Protein AF-A0A7X8ZPG9-F1 (afdb_monomer_lite)

pLDDT: mean 90.08, std 10.91, range [48.75, 98.75]

Sequence (293 aa):
MALFESYERRVDKINGVLAQYGISSIEEAKEICDKANVHPYDLVKGIQPIAFENAGWAYIVGAAIAIKSGVKNAAEAAEKIGVGLQSFCIPGSVAEDRKVGLGHGNLGAMLLRDETKCFAFLAGHESFAAAEGAIGIVRNANKARKEPLRVILNGLGKDAAQIISRINGFTYVQTKFDYYTGEVKVVKEIAYSKGERSQVRCFGCDDVREGVAIMHHEGVDVSITGNSTNPTRFQHPVAGTYKKECIEQGKKYFSVASGGGTGRTLHPDNMAAGPASYGMTDTMGRMHSDAQF

Secondary structure (DSSP, 8-state):
--SSTTGGGTHHHHHHHHHHTT---HHHHHHHHHHTT--HHHHHHHH-TT--HHHHHHHHHHHHHHHHTT--SHHHHHHHHHHHHHHHSPTTSHHHHTTHHHHHHHHHHHHHSTT--EEEEE--TT-HHHHHHHHHHHHHHTTS-SSPPEEEEEEE-HHHHHHHHHHHT-EEEEEEE-TTT--EEEEEEEE-SSSSGGGEEEEE-SSHHHHHHHHHHHT--EEEEPPPSSGGG-SHHHHHHHHHHHHHTT---EEEE-TTTTTTSS-TTTTT--TT---HHHHHHHHH-SEE-

Radius of gyration: 20.07 Å; chains: 1; bounding box: 47×43×60 Å

Structure (mmCIF, N/CA/C/O backbone):
data_AF-A0A7X8ZPG9-F1
#
_entry.id   AF-A0A7X8ZPG9-F1
#
loop_
_atom_site.group_PDB
_atom_site.id
_atom_site.type_symbol
_atom_site.label_atom_id
_atom_site.label_alt_id
_atom_site.label_comp_id
_atom_site.label_asym_id
_atom_site.label_entity_id
_atom_site.label_seq_id
_atom_site.pdbx_PDB_ins_code
_atom_site.Cartn_x
_atom_site.Cartn_y
_atom_site.Cartn_z
_atom_site.occupancy
_atom_site.B_iso_or_equiv
_atom_site.auth_seq_id
_atom_site.auth_comp_id
_atom_site.auth_asym_id
_atom_site.auth_atom_id
_atom_site.pdbx_PDB_model_num
ATOM 1 N N . MET A 1 1 ? -12.129 19.595 25.876 1.00 65.38 1 MET A N 1
ATOM 2 C CA . MET A 1 1 ? -11.739 19.786 24.459 1.00 65.38 1 MET A CA 1
ATOM 3 C C . MET A 1 1 ? -12.174 18.554 23.689 1.00 65.38 1 MET A C 1
ATOM 5 O O . MET A 1 1 ? -12.171 17.482 24.280 1.00 65.38 1 MET A O 1
ATOM 9 N N . ALA A 1 2 ? -12.584 18.697 22.428 1.00 82.38 2 ALA A N 1
ATOM 10 C CA . ALA A 1 2 ? -12.888 17.539 21.588 1.00 82.38 2 ALA A CA 1
ATOM 11 C C . ALA A 1 2 ? -11.633 16.665 21.415 1.00 82.38 2 ALA A C 1
ATOM 13 O O . ALA A 1 2 ? -10.535 17.206 21.293 1.00 82.38 2 ALA A O 1
ATOM 14 N N . LEU A 1 3 ? -11.799 15.338 21.410 1.00 90.00 3 LEU A N 1
ATOM 15 C CA . LEU A 1 3 ? -10.682 14.386 21.312 1.00 90.00 3 LEU A CA 1
ATOM 16 C C . LEU A 1 3 ? -9.960 14.443 19.956 1.00 90.00 3 LEU A C 1
ATOM 18 O O . LEU A 1 3 ? -8.785 14.106 19.879 1.00 90.00 3 LEU A O 1
ATOM 22 N N . PHE A 1 4 ? -10.666 14.842 18.894 1.00 94.56 4 PHE A N 1
ATOM 23 C CA . PHE A 1 4 ? -10.148 14.911 17.527 1.00 94.56 4 PHE A CA 1
ATOM 24 C C . PHE A 1 4 ? -11.001 15.819 16.625 1.00 94.56 4 PHE A C 1
ATOM 26 O O . PHE A 1 4 ? -12.076 16.295 17.002 1.00 94.56 4 PHE A O 1
ATOM 33 N N . GLU A 1 5 ? -10.531 16.055 15.399 1.00 94.50 5 GLU A N 1
ATOM 34 C CA . GLU A 1 5 ? -11.140 16.979 14.445 1.00 94.50 5 GLU A CA 1
ATOM 35 C C . GLU A 1 5 ? -12.509 16.494 13.938 1.00 94.50 5 GLU A C 1
ATOM 37 O O . GLU A 1 5 ? -12.672 15.361 13.469 1.00 94.50 5 GLU A O 1
ATOM 42 N N . SER A 1 6 ? -13.491 17.406 13.922 1.00 92.19 6 SER A N 1
ATOM 43 C CA . SER A 1 6 ? -14.881 17.119 13.524 1.00 92.19 6 SER A CA 1
ATOM 44 C C . SER A 1 6 ? -15.552 16.020 14.364 1.00 92.19 6 SER A C 1
ATOM 46 O O . SER A 1 6 ? -16.331 15.241 13.819 1.00 92.19 6 SER A O 1
ATOM 48 N N . TYR A 1 7 ? -15.251 15.952 15.667 1.00 93.94 7 TYR A N 1
ATOM 49 C CA . TYR A 1 7 ? -15.780 14.944 16.598 1.00 93.94 7 TYR A CA 1
ATOM 50 C C . TYR A 1 7 ? -17.296 14.729 16.467 1.00 9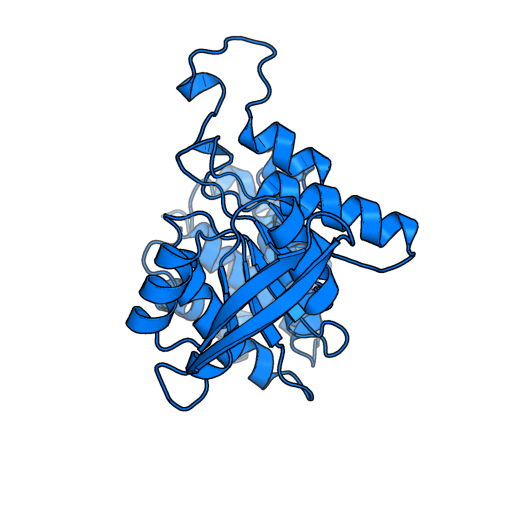3.94 7 TYR A C 1
ATOM 52 O O . TYR A 1 7 ? -17.735 13.614 16.198 1.00 93.94 7 TYR A O 1
ATOM 60 N N . GLU A 1 8 ? -18.082 15.806 16.533 1.00 93.94 8 GLU A N 1
ATOM 61 C CA . GLU A 1 8 ? -19.553 15.773 16.451 1.00 93.94 8 GLU A CA 1
ATOM 62 C C . GLU A 1 8 ? -20.075 15.147 15.148 1.00 93.94 8 GLU A C 1
ATOM 64 O O . GLU A 1 8 ? -21.127 14.522 15.134 1.00 93.94 8 GLU A O 1
ATOM 69 N N . ARG A 1 9 ? -19.319 15.246 14.046 1.00 93.56 9 ARG A N 1
ATOM 70 C CA . ARG A 1 9 ? -19.699 14.664 12.745 1.00 93.56 9 ARG A CA 1
ATOM 71 C C . ARG A 1 9 ? -19.348 13.180 12.614 1.00 93.56 9 ARG A C 1
ATOM 73 O O . ARG A 1 9 ? -19.710 12.567 11.610 1.00 93.56 9 ARG A O 1
ATOM 80 N N . ARG A 1 10 ? -18.569 12.626 13.548 1.00 95.00 10 ARG A N 1
ATOM 81 C CA . ARG A 1 10 ? -18.010 11.264 13.466 1.00 95.00 10 ARG A CA 1
ATOM 82 C C . ARG A 1 10 ? -18.464 10.364 14.617 1.00 95.00 10 ARG A C 1
ATOM 84 O O . ARG A 1 10 ? -18.616 9.167 14.397 1.00 95.00 10 ARG A O 1
ATOM 91 N N . VAL A 1 11 ? -18.671 10.916 15.814 1.00 95.25 11 VAL A N 1
ATOM 92 C CA . VAL A 1 11 ? -18.842 10.151 17.062 1.00 95.25 11 VAL A CA 1
ATOM 93 C C . VAL A 1 11 ? -19.976 9.125 17.004 1.00 95.25 11 VAL A C 1
ATOM 95 O O . VAL A 1 11 ? -19.743 7.971 17.352 1.00 95.25 11 VAL A O 1
ATOM 98 N N . ASP A 1 12 ? -21.150 9.480 16.477 1.00 95.38 12 ASP A N 1
ATOM 99 C CA . ASP A 1 12 ? -22.295 8.559 16.409 1.00 95.38 12 ASP A CA 1
ATOM 100 C C . ASP A 1 12 ? -21.988 7.327 15.558 1.00 95.38 12 ASP A C 1
ATOM 102 O O . ASP A 1 12 ? -22.299 6.194 15.924 1.00 95.38 12 ASP A O 1
ATOM 106 N N . LYS A 1 13 ? -21.303 7.538 14.431 1.00 96.50 13 LYS A N 1
ATOM 107 C CA . LYS A 1 13 ? -20.872 6.452 13.556 1.00 96.50 13 LYS A CA 1
ATOM 108 C C . LYS A 1 13 ? -19.804 5.589 14.224 1.00 96.50 13 LYS A C 1
ATOM 110 O O . LYS A 1 13 ? -19.867 4.365 14.124 1.00 96.50 13 LYS A O 1
ATOM 115 N N . ILE A 1 14 ? -18.836 6.208 14.899 1.00 98.00 14 ILE A N 1
ATOM 116 C CA . ILE A 1 14 ? -17.774 5.486 15.607 1.00 98.00 14 ILE A CA 1
ATOM 117 C C . ILE A 1 14 ? -18.379 4.605 16.705 1.00 98.00 14 ILE A C 1
ATOM 119 O O . ILE A 1 14 ? -18.114 3.404 16.728 1.00 98.00 14 ILE A O 1
ATOM 123 N N . ASN A 1 15 ? -19.243 5.168 17.552 1.00 97.00 15 ASN A N 1
ATOM 124 C CA . ASN A 1 15 ? -19.935 4.433 18.612 1.00 97.00 15 ASN A CA 1
ATOM 125 C C . ASN A 1 15 ? -20.839 3.332 18.043 1.00 97.00 15 ASN A C 1
ATOM 127 O O . ASN A 1 15 ? -20.844 2.217 18.556 1.00 97.00 15 ASN A O 1
ATOM 131 N N . GLY A 1 16 ? -21.538 3.597 16.934 1.00 97.62 16 GLY A N 1
ATOM 132 C CA . GLY A 1 16 ? -22.341 2.591 16.239 1.00 97.62 16 GLY A CA 1
ATOM 133 C C . GLY A 1 16 ? -21.522 1.406 15.713 1.00 97.62 16 GLY A C 1
ATOM 134 O O . GLY A 1 16 ? -22.005 0.275 15.722 1.00 97.62 16 GLY A O 1
ATOM 135 N N . VAL A 1 17 ? -20.275 1.631 15.285 1.00 98.12 17 VAL A N 1
ATOM 136 C CA . VAL A 1 17 ? -19.351 0.551 14.900 1.00 98.12 17 VAL A CA 1
ATOM 137 C C . VAL A 1 17 ? -18.804 -0.170 16.131 1.00 98.12 17 VAL A C 1
ATOM 139 O O . VAL A 1 17 ? -18.817 -1.395 16.157 1.00 98.12 17 VAL A O 1
ATOM 142 N N . LEU A 1 18 ? -18.363 0.554 17.162 1.00 98.56 18 LEU A N 1
ATOM 143 C CA . LEU A 1 18 ? -17.846 -0.028 18.407 1.00 98.56 18 LEU A CA 1
ATOM 144 C C . LEU A 1 18 ? -18.872 -0.944 19.095 1.00 98.56 18 LEU A C 1
ATOM 146 O O . LEU A 1 18 ? -18.522 -2.048 19.523 1.00 98.56 18 LEU A O 1
ATOM 150 N N . ALA A 1 19 ? -20.148 -0.549 19.102 1.00 98.12 19 ALA A N 1
ATOM 151 C CA . ALA A 1 19 ? -21.238 -1.332 19.677 1.00 98.12 19 ALA A CA 1
ATOM 152 C C . ALA A 1 19 ? -21.388 -2.719 19.023 1.00 98.12 19 ALA A C 1
ATOM 154 O O . ALA A 1 19 ? -21.671 -3.694 19.718 1.00 98.12 19 ALA A O 1
ATOM 155 N N . GLN A 1 20 ? -21.116 -2.847 17.716 1.00 98.06 20 GLN A N 1
ATOM 156 C CA . GLN A 1 20 ? -21.146 -4.137 17.002 1.00 98.06 20 GLN A CA 1
ATOM 157 C C . GLN A 1 20 ? -20.086 -5.121 17.515 1.00 98.06 20 GLN A C 1
ATOM 159 O O . GLN A 1 20 ? -20.229 -6.329 17.343 1.00 98.06 20 GLN A O 1
ATOM 164 N N . TYR A 1 21 ? -19.037 -4.609 18.159 1.00 98.00 21 TYR A N 1
ATOM 165 C CA . TYR A 1 21 ? -17.964 -5.392 18.769 1.00 98.00 21 TYR A CA 1
ATOM 166 C C . TYR A 1 21 ? -18.086 -5.467 20.298 1.00 98.00 21 TYR A C 1
ATOM 168 O O . TYR A 1 21 ? -17.186 -5.973 20.966 1.00 98.00 21 TYR A O 1
ATOM 176 N N . GLY A 1 22 ? -19.188 -4.979 20.877 1.00 97.56 22 GLY A N 1
ATOM 177 C CA . GLY A 1 22 ? -19.382 -4.953 22.325 1.00 97.56 22 GLY A CA 1
ATOM 178 C C . GLY A 1 22 ? -18.392 -4.033 23.042 1.00 97.56 22 GLY A C 1
ATOM 179 O O . GLY A 1 22 ? -17.897 -4.399 24.111 1.00 97.56 22 GLY A O 1
ATOM 180 N N . ILE A 1 23 ? -18.068 -2.893 22.424 1.00 98.44 23 ILE A N 1
ATOM 181 C CA . ILE A 1 23 ? -17.306 -1.787 23.013 1.00 98.44 23 ILE A CA 1
ATOM 182 C C . ILE A 1 23 ? -18.260 -0.589 23.106 1.00 98.44 23 ILE A C 1
ATOM 184 O O . ILE A 1 23 ? -18.871 -0.199 22.113 1.00 98.44 23 ILE A O 1
ATOM 188 N N . SER A 1 24 ? -18.433 -0.041 24.301 1.00 96.50 24 SER A N 1
ATOM 189 C CA . SER A 1 24 ? -19.458 0.954 24.625 1.00 96.50 24 SER A CA 1
ATOM 190 C C . SER A 1 24 ? -19.088 2.382 24.227 1.00 96.50 24 SER A C 1
ATOM 192 O O . SER A 1 24 ? -19.986 3.174 23.942 1.00 96.50 24 SER A O 1
ATOM 194 N N . SER A 1 25 ? -17.796 2.721 24.176 1.00 95.94 25 SER A N 1
ATOM 195 C CA . SER A 1 25 ? -17.343 4.062 23.794 1.00 95.94 25 SER A CA 1
ATOM 196 C C . SER A 1 25 ? -15.902 4.096 23.272 1.00 95.94 25 SER A C 1
ATOM 198 O O . SER A 1 25 ? -15.150 3.121 23.362 1.00 95.94 25 SER A O 1
ATOM 200 N N . ILE A 1 26 ? -15.505 5.249 22.724 1.00 94.94 26 ILE A N 1
ATOM 201 C CA . ILE A 1 26 ? -14.129 5.521 22.277 1.00 94.94 26 ILE A CA 1
ATOM 202 C C . ILE A 1 26 ? -13.141 5.464 23.454 1.00 94.94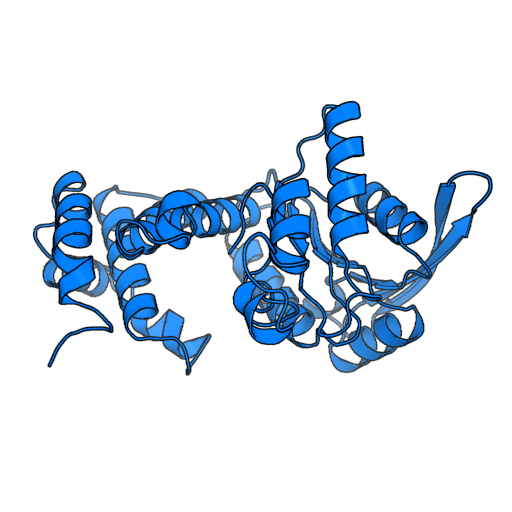 26 ILE A C 1
ATOM 204 O O . ILE A 1 26 ? -12.009 5.007 23.302 1.00 94.94 26 ILE A O 1
ATOM 208 N N . GLU A 1 27 ? -13.569 5.888 24.639 1.00 95.50 27 GLU A N 1
ATOM 209 C CA . GLU A 1 27 ? -12.787 5.815 25.870 1.00 95.50 27 GLU A CA 1
ATOM 210 C C . GLU A 1 27 ? -12.576 4.356 26.295 1.00 95.50 27 GLU A C 1
ATOM 212 O O . GLU A 1 27 ? -11.438 3.975 26.569 1.00 95.50 27 GLU A O 1
ATOM 217 N N . GLU A 1 28 ? -13.612 3.504 26.238 1.00 97.88 28 GLU A N 1
ATOM 218 C CA . GLU A 1 28 ? -13.441 2.062 26.479 1.00 97.88 28 GLU A CA 1
ATOM 219 C C . GLU A 1 28 ? -12.486 1.440 25.449 1.00 97.88 28 GLU A C 1
ATOM 221 O O . GLU A 1 28 ? -11.644 0.614 25.803 1.00 97.88 28 GLU A O 1
ATOM 226 N N . ALA A 1 29 ? -12.551 1.858 24.179 1.00 98.38 29 ALA A N 1
ATOM 227 C CA . ALA A 1 29 ? -11.611 1.391 23.161 1.00 98.38 29 ALA A CA 1
ATOM 228 C C . ALA A 1 29 ? -10.151 1.699 23.547 1.00 98.38 29 ALA A C 1
ATOM 230 O O . ALA A 1 29 ? -9.273 0.841 23.403 1.00 98.38 29 ALA A O 1
ATOM 231 N N . LYS A 1 30 ? -9.888 2.891 24.098 1.00 97.94 30 LYS A N 1
ATOM 232 C CA . LYS A 1 30 ? -8.567 3.236 24.632 1.00 97.94 30 LYS A CA 1
ATOM 233 C C . LYS A 1 30 ? -8.199 2.355 25.826 1.00 97.94 30 LYS A C 1
ATOM 235 O O . LYS A 1 30 ? -7.106 1.799 25.834 1.00 97.94 30 LYS A O 1
ATOM 240 N N . GLU A 1 31 ? -9.102 2.163 26.786 1.00 98.25 31 GLU A N 1
ATOM 241 C CA . GLU A 1 31 ? -8.839 1.298 27.942 1.00 98.25 31 GLU A CA 1
ATOM 242 C C . GLU A 1 31 ? -8.508 -0.145 27.545 1.00 98.25 31 GLU A C 1
ATOM 244 O O . GLU A 1 31 ? -7.656 -0.774 28.171 1.00 98.25 31 GLU A O 1
ATOM 249 N N . ILE A 1 32 ? -9.176 -0.687 26.520 1.00 98.56 32 ILE A N 1
ATOM 250 C CA . ILE A 1 32 ? -8.885 -2.021 25.978 1.00 98.56 32 ILE A CA 1
ATOM 251 C C . ILE A 1 32 ? -7.443 -2.078 25.464 1.00 98.56 32 ILE A C 1
ATOM 253 O O . ILE A 1 32 ? -6.729 -3.040 25.755 1.00 98.56 32 ILE A O 1
ATOM 257 N N . CYS A 1 33 ? -7.005 -1.052 24.732 1.00 98.44 33 CYS A N 1
ATOM 258 C CA . CYS A 1 33 ? -5.634 -0.956 24.232 1.00 98.44 33 CYS A CA 1
ATOM 259 C C . CYS A 1 33 ? -4.622 -0.825 25.382 1.00 98.44 33 CYS A C 1
ATOM 261 O O . CYS A 1 33 ? -3.656 -1.588 25.432 1.00 98.44 33 CYS A O 1
ATOM 263 N N . ASP A 1 34 ? -4.892 0.058 26.348 1.00 97.81 34 ASP A N 1
ATOM 264 C CA . ASP A 1 34 ? -4.033 0.294 27.513 1.00 97.81 34 ASP A CA 1
ATOM 265 C C . ASP A 1 34 ? -3.866 -0.986 28.356 1.00 97.81 34 ASP A C 1
ATOM 267 O O . ASP A 1 34 ? -2.746 -1.368 28.696 1.00 97.81 34 ASP A O 1
ATOM 271 N N . LYS A 1 35 ? -4.964 -1.707 28.637 1.00 98.19 35 LYS A N 1
ATOM 272 C CA . LYS A 1 35 ? -4.953 -2.990 29.373 1.00 98.19 35 LYS A CA 1
ATOM 273 C C . LYS A 1 35 ? -4.175 -4.079 28.630 1.00 98.19 35 LYS A C 1
ATOM 275 O O . LYS A 1 35 ? -3.583 -4.946 29.266 1.00 98.19 35 LYS A O 1
ATOM 280 N N . ALA A 1 36 ? -4.164 -4.034 27.298 1.00 97.69 36 ALA A N 1
ATOM 281 C CA . ALA A 1 36 ? -3.380 -4.936 26.457 1.00 97.69 36 ALA A CA 1
ATOM 282 C C . ALA A 1 36 ? -1.923 -4.473 26.251 1.00 97.69 36 ALA A C 1
ATOM 284 O O . ALA A 1 36 ? -1.169 -5.157 25.560 1.00 97.69 36 ALA A O 1
ATOM 285 N N . ASN A 1 37 ? -1.522 -3.333 26.830 1.00 97.38 37 ASN A N 1
ATOM 286 C CA . ASN A 1 37 ? -0.230 -2.682 26.610 1.00 97.38 37 ASN A CA 1
ATOM 287 C C . ASN A 1 37 ? 0.080 -2.436 25.117 1.00 97.38 37 ASN A C 1
ATOM 289 O O . ASN A 1 37 ? 1.209 -2.606 24.653 1.00 97.38 37 ASN A O 1
ATOM 293 N N . VAL A 1 38 ? -0.946 -2.055 24.355 1.00 96.56 38 VAL A N 1
ATOM 294 C CA . VAL A 1 38 ? -0.833 -1.632 22.958 1.00 96.56 38 VAL A CA 1
ATOM 295 C C . VAL A 1 38 ? -1.134 -0.140 22.912 1.00 96.56 38 VAL A C 1
ATOM 297 O O . VAL A 1 38 ? -2.193 0.278 23.366 1.00 96.56 38 VAL A O 1
ATOM 300 N N . HIS A 1 39 ? -0.239 0.656 22.322 1.00 97.25 39 HIS A N 1
ATOM 301 C CA . HIS A 1 39 ? -0.346 2.125 22.294 1.00 97.25 39 HIS A CA 1
ATOM 302 C C . HIS A 1 39 ? -0.438 2.655 20.848 1.00 97.25 39 HIS A C 1
ATOM 304 O O . HIS A 1 39 ? 0.534 3.210 20.330 1.00 97.25 39 HIS A O 1
ATOM 310 N N . PRO A 1 40 ? -1.571 2.464 20.134 1.00 96.94 40 PRO A N 1
ATOM 311 C CA . PRO A 1 40 ? -1.669 2.785 18.707 1.00 96.94 40 PRO A CA 1
ATOM 312 C C . PRO A 1 40 ? -1.490 4.273 18.405 1.00 96.94 40 PRO A C 1
ATOM 314 O O . PRO A 1 40 ? -0.891 4.622 17.393 1.00 96.94 40 PRO A O 1
ATOM 317 N N . TYR A 1 41 ? -1.983 5.144 19.285 1.00 97.00 41 TYR A N 1
ATOM 318 C CA . TYR A 1 41 ? -1.862 6.592 19.130 1.00 97.00 41 TYR A CA 1
ATOM 319 C C . TYR A 1 41 ? -0.395 7.038 19.101 1.00 97.00 41 TYR A C 1
ATOM 321 O O . TYR A 1 41 ? 0.028 7.716 18.162 1.00 97.00 41 TYR A O 1
ATOM 329 N N . ASP A 1 42 ? 0.400 6.585 20.073 1.00 97.06 42 ASP A N 1
ATOM 330 C CA . ASP A 1 42 ? 1.821 6.928 20.166 1.00 97.06 42 ASP A CA 1
ATOM 331 C C . ASP A 1 42 ? 2.611 6.354 18.989 1.00 97.06 42 ASP A C 1
ATOM 333 O O . AS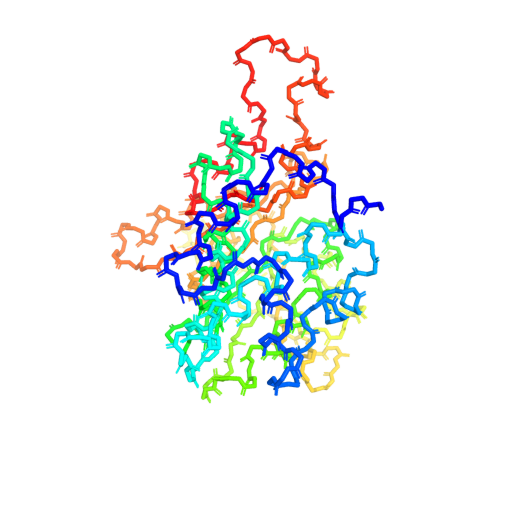P A 1 42 ? 3.494 7.017 18.450 1.00 97.06 42 ASP A O 1
ATOM 337 N N . LEU A 1 43 ? 2.256 5.149 18.529 1.00 94.44 43 LEU A N 1
ATOM 338 C CA . LEU A 1 43 ? 2.847 4.551 17.331 1.00 94.44 43 LEU A CA 1
ATOM 339 C C . LEU A 1 43 ? 2.566 5.384 16.075 1.00 94.44 43 LEU A C 1
ATOM 341 O O . LEU A 1 43 ? 3.485 5.642 15.297 1.00 94.44 43 LEU A O 1
ATOM 345 N N . VAL A 1 44 ? 1.324 5.840 15.884 1.00 94.50 44 VAL A N 1
ATOM 346 C CA . VAL A 1 44 ? 0.960 6.707 14.753 1.00 94.50 44 VAL A CA 1
ATOM 347 C C . VAL A 1 44 ? 1.752 8.013 14.804 1.00 94.50 44 VAL A C 1
ATOM 349 O O . VAL A 1 44 ? 2.361 8.389 13.804 1.00 94.50 44 VAL A O 1
ATOM 352 N N . LYS A 1 45 ? 1.800 8.679 15.963 1.00 94.06 45 LYS A N 1
ATOM 353 C CA . LYS A 1 45 ? 2.516 9.953 16.139 1.00 94.06 45 LYS A CA 1
ATOM 354 C C . LYS A 1 45 ? 4.035 9.798 16.056 1.00 94.06 45 LYS A C 1
ATOM 356 O O . LYS A 1 45 ? 4.709 10.694 15.560 1.00 94.06 45 LYS A O 1
ATOM 361 N N . GLY A 1 46 ? 4.577 8.661 16.485 1.00 93.00 46 GLY A N 1
ATOM 362 C CA . GLY A 1 46 ? 5.997 8.342 16.356 1.00 93.00 46 GLY A CA 1
ATOM 363 C C . GLY A 1 46 ? 6.425 8.108 14.906 1.00 93.00 46 GLY A C 1
ATOM 364 O O . GLY A 1 46 ? 7.528 8.493 14.527 1.00 93.00 46 GLY A O 1
ATOM 365 N N . ILE A 1 47 ? 5.554 7.512 14.082 1.00 87.38 47 ILE A N 1
ATOM 366 C CA . ILE A 1 47 ? 5.811 7.300 12.648 1.00 87.38 47 ILE A CA 1
ATOM 367 C C . ILE A 1 47 ? 5.584 8.588 11.851 1.00 87.38 47 ILE A C 1
ATOM 369 O O . ILE A 1 47 ? 6.386 8.927 10.984 1.00 87.38 47 ILE A O 1
ATOM 373 N N . GLN A 1 48 ? 4.486 9.296 12.121 1.00 88.06 48 GLN A N 1
ATOM 374 C CA . GLN A 1 48 ? 4.113 10.522 11.426 1.00 88.06 48 GLN A CA 1
ATOM 375 C C . GLN A 1 48 ? 3.716 11.605 12.443 1.00 88.06 48 GLN A C 1
ATOM 377 O O . GLN A 1 48 ? 2.536 11.719 12.788 1.00 88.06 48 GLN A O 1
ATOM 382 N N . PRO A 1 49 ? 4.669 12.439 12.905 1.00 90.00 49 PRO A N 1
ATOM 383 C CA . PRO A 1 49 ? 4.417 13.445 13.942 1.00 90.00 49 PRO A CA 1
ATOM 384 C C . PRO A 1 49 ? 3.335 14.469 13.585 1.00 90.00 49 PRO A C 1
ATOM 386 O O . PRO A 1 49 ? 2.659 14.988 14.469 1.00 90.00 49 PRO A O 1
ATOM 389 N N . ILE A 1 50 ? 3.142 14.735 12.289 1.00 89.38 50 ILE A N 1
ATOM 390 C CA . ILE A 1 50 ? 2.122 15.664 11.777 1.00 89.38 50 ILE A CA 1
ATOM 391 C C . ILE A 1 50 ? 0.766 14.995 11.497 1.00 89.38 50 ILE A C 1
ATOM 393 O O . ILE A 1 50 ? -0.107 15.616 10.893 1.00 89.38 50 ILE A O 1
ATOM 397 N N . ALA A 1 51 ? 0.580 13.724 11.869 1.00 90.88 51 ALA A N 1
ATOM 398 C CA . ALA A 1 51 ? -0.706 13.054 11.712 1.00 90.88 51 ALA A CA 1
ATOM 399 C C . ALA A 1 51 ? -1.788 13.766 12.538 1.00 90.88 51 ALA A C 1
ATOM 401 O O . ALA A 1 51 ? -1.553 14.143 13.686 1.00 90.88 51 ALA A O 1
ATOM 402 N N . PHE A 1 52 ? -2.980 13.923 11.964 1.00 93.06 52 PHE A N 1
ATOM 403 C CA . PHE A 1 52 ? -4.142 14.491 12.652 1.00 93.06 52 PHE A CA 1
ATOM 404 C C . PHE A 1 52 ? -4.572 13.631 13.848 1.00 93.06 52 PHE A C 1
ATOM 406 O O . PHE A 1 52 ? -4.319 12.422 13.882 1.00 93.06 52 PHE A O 1
ATOM 413 N N . GLU A 1 53 ? -5.249 14.243 14.820 1.00 96.00 53 GLU A N 1
ATOM 414 C CA . GLU A 1 53 ? -5.725 13.548 16.023 1.00 96.00 53 GLU A CA 1
ATOM 415 C C . GLU A 1 53 ? -6.682 12.409 15.667 1.00 96.00 53 GLU A C 1
ATOM 417 O O . GLU A 1 53 ? -6.592 11.305 16.209 1.00 96.00 53 GLU A O 1
ATOM 422 N N . ASN A 1 54 ? -7.553 12.636 14.680 1.00 94.69 54 ASN A N 1
ATOM 423 C CA . ASN A 1 54 ? -8.492 11.624 14.210 1.00 94.69 54 ASN A CA 1
ATOM 424 C C . ASN A 1 54 ? -7.811 10.338 13.711 1.00 94.69 54 ASN A C 1
ATOM 426 O O . ASN A 1 54 ? -8.381 9.264 13.873 1.00 94.69 54 ASN A O 1
ATOM 430 N N . ALA A 1 55 ? -6.594 10.413 13.164 1.00 94.62 55 ALA A N 1
ATOM 431 C CA . ALA A 1 55 ? -5.853 9.242 12.719 1.00 94.62 55 ALA A CA 1
ATOM 432 C C . ALA A 1 55 ? -5.375 8.427 13.925 1.00 94.62 55 ALA A C 1
ATOM 434 O O . ALA A 1 55 ? -5.584 7.217 13.965 1.00 94.62 55 ALA A O 1
ATOM 435 N N . GLY A 1 56 ? -4.809 9.083 14.944 1.00 96.69 56 GLY A N 1
ATOM 436 C CA . GLY A 1 56 ? -4.389 8.414 16.178 1.00 96.69 56 GLY A CA 1
ATOM 437 C C . GLY A 1 56 ? -5.550 7.683 16.862 1.00 96.69 56 GLY A C 1
ATOM 438 O O . GLY A 1 56 ? -5.431 6.506 17.208 1.00 96.69 56 GLY A O 1
ATOM 439 N N . TRP A 1 57 ? -6.706 8.341 16.974 1.00 97.94 57 TRP A N 1
ATOM 440 C CA . TRP A 1 57 ? -7.911 7.741 17.555 1.00 97.94 57 TRP A CA 1
ATOM 441 C C . TRP A 1 57 ? -8.536 6.643 16.688 1.00 97.94 57 TRP A C 1
ATOM 443 O O . TRP A 1 57 ? -9.020 5.646 17.224 1.00 97.94 57 TRP A O 1
ATOM 453 N N . ALA A 1 58 ? -8.481 6.759 15.361 1.00 98.00 58 ALA A N 1
ATOM 454 C CA . ALA A 1 58 ? -8.949 5.702 14.469 1.00 98.00 58 ALA A CA 1
ATOM 455 C C . ALA A 1 58 ? -8.138 4.409 14.619 1.00 98.00 58 ALA A C 1
ATOM 457 O O . ALA A 1 58 ? -8.711 3.316 14.631 1.00 98.00 58 ALA A O 1
ATOM 458 N N . TYR A 1 59 ? -6.819 4.524 14.806 1.00 98.38 59 TYR A N 1
ATOM 459 C CA . TYR A 1 59 ? -5.959 3.379 15.106 1.00 98.38 59 TYR A CA 1
ATOM 460 C C . TYR A 1 59 ? -6.233 2.787 16.496 1.00 98.38 59 TYR A C 1
ATOM 462 O O . TYR A 1 59 ? -6.189 1.565 16.628 1.00 98.38 59 TYR A O 1
ATOM 470 N N . ILE A 1 60 ? -6.580 3.600 17.507 1.00 98.50 60 ILE A N 1
ATOM 471 C CA . ILE A 1 60 ? -7.066 3.092 18.807 1.00 98.50 60 ILE A CA 1
ATOM 472 C C . ILE A 1 60 ? -8.331 2.253 18.612 1.00 98.50 60 ILE A C 1
ATOM 474 O O . ILE A 1 60 ? -8.371 1.099 19.030 1.00 98.50 60 ILE A O 1
ATOM 478 N N . VAL A 1 61 ? -9.349 2.802 17.943 1.00 98.62 61 VAL A N 1
ATOM 479 C CA . VAL A 1 61 ? -10.621 2.101 17.700 1.00 98.62 61 VAL A CA 1
ATOM 480 C C . VAL A 1 61 ? -10.386 0.790 16.952 1.00 98.62 61 VAL A C 1
ATOM 482 O O . VAL A 1 61 ? -10.890 -0.257 17.353 1.00 98.62 61 VAL A O 1
ATOM 485 N N . GLY A 1 62 ? -9.571 0.823 15.899 1.00 98.56 62 GLY A N 1
ATOM 486 C CA . GLY A 1 62 ? -9.215 -0.358 15.122 1.00 98.56 62 GLY A CA 1
ATOM 487 C C . GLY A 1 62 ? -8.478 -1.435 15.926 1.00 98.56 62 GLY A C 1
ATOM 488 O O . GLY A 1 62 ? -8.812 -2.618 15.834 1.00 98.56 62 GLY A O 1
ATOM 489 N N . ALA A 1 63 ? -7.508 -1.035 16.753 1.00 98.56 63 ALA A N 1
ATOM 490 C CA . ALA A 1 63 ? -6.770 -1.948 17.621 1.00 98.56 63 ALA A CA 1
ATOM 491 C C . ALA A 1 63 ? -7.661 -2.548 18.718 1.00 98.56 63 ALA A C 1
ATOM 493 O O . ALA A 1 63 ? -7.606 -3.754 18.959 1.00 98.56 63 ALA A O 1
ATOM 494 N N . ALA A 1 64 ? -8.534 -1.747 19.331 1.00 98.75 64 ALA A N 1
ATOM 495 C CA . ALA A 1 64 ? -9.489 -2.220 20.326 1.00 98.75 64 ALA A CA 1
ATOM 496 C C . ALA A 1 64 ? -10.447 -3.262 19.735 1.00 98.75 64 ALA A C 1
ATOM 498 O O . ALA A 1 64 ? -10.667 -4.311 20.340 1.00 98.75 64 ALA A O 1
ATOM 499 N N . ILE A 1 65 ? -10.952 -3.016 18.520 1.00 98.75 65 ILE A N 1
ATOM 500 C CA . ILE A 1 65 ? -11.771 -3.976 17.770 1.00 98.75 65 ILE A CA 1
ATOM 501 C C . ILE A 1 65 ? -10.995 -5.277 17.527 1.00 98.75 65 ILE A C 1
ATOM 503 O O . ILE A 1 65 ? -11.550 -6.358 17.734 1.00 98.75 65 ILE A O 1
ATOM 507 N N . ALA A 1 66 ? -9.723 -5.203 17.118 1.00 98.62 66 ALA A N 1
ATOM 508 C CA . ALA A 1 66 ? -8.881 -6.386 16.915 1.00 98.62 66 ALA A CA 1
ATOM 509 C C . ALA A 1 66 ? -8.703 -7.202 18.207 1.00 98.62 66 ALA A C 1
ATOM 511 O O . ALA A 1 66 ? -8.916 -8.417 18.200 1.00 98.62 66 ALA A O 1
ATOM 512 N N . ILE A 1 67 ? -8.378 -6.531 19.318 1.00 98.44 67 ILE A N 1
ATOM 513 C CA . ILE A 1 67 ? -8.188 -7.150 20.638 1.00 98.44 67 ILE A CA 1
ATOM 514 C C . ILE A 1 67 ? -9.484 -7.817 21.104 1.00 98.44 67 ILE A C 1
ATOM 516 O O . ILE A 1 67 ? -9.483 -8.995 21.462 1.00 98.44 67 ILE A O 1
ATOM 520 N N . LYS A 1 68 ? -10.605 -7.089 21.049 1.00 98.25 68 LYS A N 1
ATOM 521 C CA . LYS A 1 68 ? -11.925 -7.578 21.464 1.00 98.25 68 LYS A CA 1
ATOM 522 C C . LYS A 1 68 ? -12.405 -8.753 20.611 1.00 98.25 68 LYS A C 1
ATOM 524 O O . LYS A 1 68 ? -13.021 -9.674 21.134 1.00 98.25 68 LYS A O 1
ATOM 529 N N . SER A 1 69 ? -12.065 -8.751 19.322 1.00 97.88 69 SER A N 1
ATOM 530 C CA . SER A 1 69 ? -12.356 -9.848 18.389 1.00 97.88 69 SER A CA 1
ATOM 531 C C . SER A 1 69 ? -11.432 -11.061 18.568 1.00 97.88 69 SER A C 1
ATOM 533 O O . SER A 1 69 ? -11.588 -12.049 17.858 1.00 97.88 69 SER A O 1
ATOM 535 N N . GLY A 1 70 ? -10.451 -11.004 19.476 1.00 97.56 70 GLY A N 1
ATOM 536 C CA . GLY A 1 70 ? -9.533 -12.111 19.739 1.00 97.56 70 GLY A CA 1
ATOM 537 C C . GLY A 1 70 ? -8.553 -12.406 18.602 1.00 97.56 70 GLY A C 1
ATOM 538 O O . GLY A 1 70 ? -8.004 -13.507 18.570 1.00 97.56 70 GLY A O 1
ATOM 539 N N . VAL A 1 71 ? -8.319 -11.450 17.695 1.00 97.88 71 VAL A N 1
ATOM 540 C CA . VAL A 1 71 ? -7.446 -11.617 16.523 1.00 97.88 71 VAL A CA 1
ATOM 541 C C . VAL A 1 71 ? -6.029 -12.017 16.942 1.00 97.88 71 VAL A C 1
ATOM 543 O O . VAL A 1 71 ? -5.465 -11.457 17.884 1.00 97.88 71 VAL A O 1
ATOM 546 N N . LYS A 1 72 ? -5.448 -12.999 16.239 1.00 95.12 72 LYS A N 1
ATOM 547 C CA . LYS A 1 72 ? -4.139 -13.592 16.581 1.00 95.12 72 LYS A CA 1
ATOM 548 C C . LYS A 1 72 ? -3.041 -13.387 15.542 1.00 95.12 72 LYS A C 1
ATOM 550 O O . LYS A 1 72 ? -1.891 -13.694 15.836 1.00 95.12 72 LYS A O 1
ATOM 555 N N . ASN A 1 73 ? -3.360 -12.881 14.353 1.00 95.38 73 ASN A N 1
ATOM 556 C CA . ASN A 1 73 ? -2.369 -12.630 13.308 1.00 95.38 73 ASN A CA 1
ATOM 557 C C . ASN A 1 73 ? -2.408 -11.179 12.816 1.00 95.38 73 ASN A C 1
ATOM 559 O O . ASN A 1 73 ? -3.404 -10.471 12.961 1.00 95.38 73 ASN A O 1
ATOM 563 N N . ALA A 1 74 ? -1.288 -10.737 12.245 1.00 95.50 74 ALA A N 1
ATOM 564 C CA . ALA A 1 74 ? -1.095 -9.347 11.853 1.00 95.50 74 ALA A CA 1
ATOM 565 C C . ALA A 1 74 ? -2.016 -8.917 10.697 1.00 95.50 74 ALA A C 1
ATOM 567 O O . ALA A 1 74 ? -2.476 -7.778 10.683 1.00 95.50 74 ALA A O 1
ATOM 568 N N . ALA A 1 75 ? -2.303 -9.812 9.746 1.00 96.81 75 ALA A N 1
ATOM 569 C CA . ALA A 1 75 ? -3.124 -9.486 8.583 1.00 96.81 75 ALA A CA 1
ATOM 570 C C . ALA A 1 75 ? -4.582 -9.208 8.976 1.00 96.81 75 ALA A C 1
ATOM 572 O O . ALA A 1 75 ? -5.121 -8.163 8.625 1.00 96.81 75 ALA A O 1
ATOM 573 N N . GLU A 1 76 ? -5.191 -10.078 9.781 1.00 97.94 76 GLU A N 1
ATOM 574 C CA . GLU A 1 76 ? -6.532 -9.846 10.330 1.00 97.94 76 GLU A CA 1
ATOM 575 C C . GLU A 1 76 ? -6.572 -8.604 11.232 1.00 97.94 76 GLU A C 1
ATOM 577 O O . GLU A 1 76 ? -7.559 -7.866 11.242 1.00 97.94 76 GLU A O 1
ATOM 582 N N . ALA A 1 77 ? -5.489 -8.325 11.971 1.00 97.88 77 ALA A N 1
ATOM 583 C CA . ALA A 1 77 ? -5.409 -7.119 12.789 1.00 97.88 77 ALA A CA 1
ATOM 584 C C . ALA A 1 77 ? -5.421 -5.860 11.908 1.00 97.88 77 ALA A C 1
ATOM 586 O O . ALA A 1 77 ? -6.118 -4.900 12.232 1.00 97.88 77 ALA A O 1
ATOM 587 N N . ALA A 1 78 ? -4.725 -5.877 10.767 1.00 97.69 78 ALA A N 1
ATOM 588 C CA . ALA A 1 78 ? -4.762 -4.791 9.790 1.00 97.69 78 ALA A CA 1
ATOM 589 C C . ALA A 1 78 ? -6.166 -4.590 9.190 1.00 97.69 78 ALA A C 1
ATOM 591 O O . ALA A 1 78 ? -6.609 -3.450 9.052 1.00 97.69 78 ALA A O 1
ATOM 592 N N . GLU A 1 79 ? -6.911 -5.664 8.918 1.00 98.25 79 GLU A N 1
ATOM 593 C CA . GLU A 1 79 ? -8.305 -5.574 8.453 1.00 98.25 79 GLU A CA 1
ATOM 594 C C . GLU A 1 79 ? -9.204 -4.904 9.503 1.00 98.25 79 GLU A C 1
ATOM 596 O O . GLU A 1 79 ? -9.987 -4.008 9.177 1.00 98.25 79 GLU A O 1
ATOM 601 N N . LYS A 1 80 ? -9.050 -5.259 10.787 1.00 98.50 80 LYS A N 1
ATOM 602 C CA . LYS A 1 80 ? -9.775 -4.602 11.891 1.00 98.50 80 LYS A CA 1
ATOM 603 C C . LYS A 1 80 ? -9.356 -3.148 12.097 1.00 98.50 80 LYS A C 1
ATOM 605 O O . LYS A 1 80 ? -10.214 -2.302 12.347 1.00 98.50 80 LYS A O 1
ATOM 610 N N . ILE A 1 81 ? -8.077 -2.828 11.908 1.00 98.25 81 ILE A N 1
ATOM 611 C CA . ILE A 1 81 ? -7.614 -1.436 11.859 1.00 98.25 81 ILE A CA 1
ATOM 612 C C . ILE A 1 81 ? -8.318 -0.679 10.729 1.00 98.25 81 ILE A C 1
ATOM 614 O O . ILE A 1 81 ? -8.773 0.441 10.946 1.00 98.25 81 ILE A O 1
ATOM 618 N N . GLY A 1 82 ? -8.511 -1.309 9.568 1.00 98.00 82 GLY A N 1
ATOM 619 C CA . GLY A 1 82 ? -9.299 -0.751 8.469 1.00 98.00 82 GLY A CA 1
ATOM 620 C C . GLY A 1 82 ? -10.743 -0.422 8.850 1.00 98.00 82 GLY A C 1
ATOM 621 O O . GLY A 1 82 ? -11.253 0.630 8.467 1.00 98.00 82 GLY A O 1
ATOM 622 N N . VAL A 1 83 ? -11.395 -1.264 9.659 1.00 98.50 83 VAL A N 1
ATOM 623 C CA . VAL A 1 83 ? -12.737 -0.979 10.208 1.00 98.50 83 VAL A CA 1
ATOM 624 C C . VAL A 1 83 ? -12.711 0.264 11.101 1.00 98.50 83 VAL A C 1
ATOM 626 O O . VAL A 1 83 ? -13.590 1.120 10.983 1.00 98.50 83 VAL A O 1
ATOM 629 N N . GLY A 1 84 ? -11.685 0.401 11.946 1.00 98.19 84 GLY A N 1
ATOM 630 C CA . GLY A 1 84 ? -11.468 1.601 12.755 1.00 98.19 84 GLY A CA 1
ATOM 631 C C . GLY A 1 84 ? -11.258 2.853 11.904 1.00 98.19 84 GLY A C 1
ATOM 632 O O . GLY A 1 84 ? -11.935 3.851 12.105 1.00 98.19 84 GLY A O 1
ATOM 633 N N . LEU A 1 85 ? -10.406 2.792 10.881 1.00 97.62 85 LEU A N 1
ATOM 634 C CA . LEU A 1 85 ? -10.212 3.895 9.933 1.00 97.62 85 LEU A CA 1
ATOM 635 C C . LEU A 1 85 ? -11.513 4.263 9.209 1.00 97.62 85 LEU A C 1
ATOM 637 O O . LEU A 1 85 ? -11.830 5.443 9.052 1.00 97.62 85 LEU A O 1
ATOM 641 N N . GLN A 1 86 ? -12.297 3.262 8.803 1.00 97.81 86 GLN A N 1
ATOM 642 C CA . GLN A 1 86 ? -13.549 3.490 8.094 1.00 97.81 86 GLN A CA 1
ATOM 643 C C . GLN A 1 86 ? -14.599 4.142 8.987 1.00 97.81 86 GLN A C 1
ATOM 645 O O . GLN A 1 86 ? -15.353 4.993 8.514 1.00 97.81 86 GLN A O 1
ATOM 650 N N . SER A 1 87 ? -14.668 3.782 10.272 1.00 97.75 87 SER A N 1
ATOM 651 C CA . SER A 1 87 ? -15.642 4.375 11.196 1.00 97.75 87 SER A CA 1
ATOM 652 C C . SER A 1 87 ? -15.440 5.885 11.338 1.00 97.75 87 SER A C 1
ATOM 654 O O . SER A 1 87 ? -16.413 6.618 11.499 1.00 97.75 87 SER A O 1
ATOM 656 N N . PHE A 1 88 ? -14.212 6.367 11.131 1.00 97.25 88 PHE A N 1
ATOM 657 C CA . PHE A 1 88 ? -13.909 7.789 11.132 1.00 97.25 88 PHE A CA 1
ATOM 658 C C . PHE A 1 88 ? -14.318 8.496 9.838 1.00 97.25 88 PHE A C 1
ATOM 660 O O . PHE A 1 88 ? -14.517 9.702 9.894 1.00 97.25 88 PHE A O 1
ATOM 667 N N . CYS A 1 89 ? -14.494 7.838 8.687 1.00 95.19 89 CYS A N 1
ATOM 668 C CA . CYS A 1 89 ? -14.930 8.517 7.457 1.00 95.19 89 CYS A CA 1
ATOM 669 C C . CYS A 1 89 ? -16.288 9.226 7.653 1.00 95.19 89 CYS A C 1
ATOM 671 O O . CYS A 1 89 ? -17.255 8.621 8.120 1.00 95.19 89 CYS A O 1
ATOM 673 N N . ILE A 1 90 ? -16.372 10.512 7.292 1.00 93.19 90 ILE A N 1
ATOM 674 C CA . ILE A 1 90 ? -17.578 11.323 7.522 1.00 93.19 90 ILE A CA 1
ATOM 675 C C . ILE A 1 90 ? -18.714 10.828 6.610 1.00 93.19 90 ILE A C 1
ATOM 677 O O . ILE A 1 90 ? -18.475 10.686 5.405 1.00 93.19 90 ILE A O 1
ATOM 681 N N . PRO A 1 91 ? -19.940 10.612 7.126 1.00 90.44 91 PRO A N 1
ATOM 682 C CA . PRO A 1 91 ? -21.100 10.274 6.302 1.00 90.44 91 PRO A CA 1
ATOM 683 C C . PRO A 1 91 ? -21.274 11.225 5.106 1.00 90.44 91 PRO A C 1
ATOM 685 O O . PRO A 1 91 ? -21.190 12.443 5.255 1.00 90.44 91 PRO A O 1
ATOM 688 N N . GLY A 1 92 ? -21.473 10.662 3.911 1.00 87.69 92 GLY A N 1
ATOM 689 C CA . GLY A 1 92 ? -21.624 11.419 2.660 1.00 87.69 92 GLY A CA 1
ATOM 690 C C . GLY A 1 92 ? -20.326 11.984 2.066 1.00 87.69 92 GLY A C 1
ATOM 691 O O . GLY A 1 92 ? -20.363 12.602 1.007 1.00 87.69 92 GLY A O 1
ATOM 692 N N . SER A 1 93 ? -19.170 11.785 2.708 1.00 87.94 93 SER A N 1
ATOM 693 C CA . SER A 1 93 ? -17.879 12.156 2.116 1.00 87.94 93 SER A CA 1
ATOM 694 C C . SER A 1 93 ? -17.419 11.149 1.059 1.00 87.94 93 SER A C 1
ATOM 696 O O . SER A 1 93 ? -17.748 9.965 1.124 1.00 87.94 93 SER A O 1
ATOM 698 N N . VAL A 1 94 ? -16.560 11.598 0.138 1.00 83.94 94 VAL A N 1
ATOM 699 C CA . VAL A 1 94 ? -15.898 10.728 -0.854 1.00 83.94 94 VAL A CA 1
ATOM 700 C C . VAL A 1 94 ? -15.145 9.575 -0.181 1.00 83.94 94 VAL A C 1
ATOM 702 O O . VAL A 1 94 ? -15.162 8.451 -0.676 1.00 83.94 94 VAL A O 1
ATOM 705 N N . ALA A 1 95 ? -14.528 9.827 0.978 1.00 86.94 95 ALA A N 1
ATOM 706 C CA . ALA A 1 95 ? -13.809 8.799 1.726 1.00 86.94 95 ALA A CA 1
ATOM 707 C C . ALA A 1 95 ? -14.735 7.697 2.276 1.00 86.94 95 ALA A C 1
ATOM 709 O O . ALA A 1 95 ? -14.337 6.534 2.369 1.00 86.94 95 ALA A O 1
ATOM 710 N N . GLU A 1 96 ? -15.973 8.054 2.634 1.00 91.38 96 GLU A N 1
ATOM 711 C CA . GLU A 1 96 ? -16.977 7.092 3.086 1.00 91.38 96 GLU A CA 1
ATOM 712 C C . GLU A 1 96 ? -17.521 6.245 1.939 1.00 91.38 96 GLU A C 1
ATOM 714 O O . GLU A 1 96 ? -17.623 5.025 2.075 1.00 91.38 96 GLU A O 1
ATOM 719 N N . ASP A 1 97 ? -17.843 6.888 0.819 1.00 89.75 97 ASP A N 1
ATOM 720 C CA . ASP A 1 97 ? -18.343 6.224 -0.384 1.00 89.75 97 ASP A CA 1
ATOM 721 C C . ASP A 1 97 ? -17.328 5.199 -0.913 1.00 89.75 97 ASP A C 1
ATOM 723 O O . ASP A 1 97 ? -17.639 4.019 -1.064 1.00 89.75 97 ASP A O 1
ATOM 727 N N . ARG A 1 98 ? -16.062 5.613 -1.045 1.00 87.81 98 ARG A N 1
ATOM 728 C CA . ARG A 1 98 ? -14.958 4.768 -1.536 1.00 87.81 98 ARG A CA 1
ATOM 729 C C . ARG A 1 98 ? -14.443 3.735 -0.542 1.00 87.81 98 ARG A C 1
ATOM 731 O O . ARG A 1 98 ? -13.521 2.993 -0.869 1.00 87.81 98 ARG A O 1
ATOM 738 N N . LYS A 1 99 ? -14.978 3.710 0.679 1.00 94.06 99 LYS A N 1
ATOM 739 C CA . LYS A 1 99 ? -14.525 2.807 1.744 1.00 94.06 99 LYS A CA 1
ATOM 740 C C . LYS A 1 99 ? -13.010 2.890 1.993 1.00 94.06 99 LYS A C 1
ATOM 742 O O . LYS A 1 99 ? -12.331 1.874 2.142 1.00 94.06 99 LYS A O 1
ATOM 747 N N . VAL A 1 100 ? -12.481 4.118 2.051 1.00 90.94 100 VAL A N 1
ATOM 748 C CA . VAL A 1 100 ? -11.034 4.393 2.134 1.00 90.94 100 VAL A CA 1
ATOM 749 C C . VAL A 1 100 ? -10.370 3.704 3.325 1.00 90.94 100 VAL A C 1
ATOM 751 O O . VAL A 1 100 ? -9.275 3.160 3.180 1.00 90.94 100 VAL A O 1
ATOM 754 N N . GLY A 1 101 ? -11.015 3.696 4.492 1.00 94.88 101 GLY A N 1
ATOM 755 C CA . GLY A 1 101 ? -10.479 3.043 5.685 1.00 94.88 101 GLY A CA 1
ATOM 756 C C . GLY A 1 101 ? -10.370 1.528 5.525 1.00 94.88 101 GLY A C 1
ATOM 757 O O . GLY A 1 101 ? -9.321 0.956 5.824 1.00 94.88 101 GLY A O 1
ATOM 758 N N . LEU A 1 102 ? -11.398 0.884 4.959 1.00 96.56 102 LEU A N 1
ATOM 759 C CA . LEU A 1 102 ? -11.344 -0.549 4.639 1.00 96.56 102 LEU A CA 1
ATOM 760 C C . LEU A 1 102 ? -10.263 -0.842 3.593 1.00 96.56 102 LEU A C 1
ATOM 762 O O . LEU A 1 102 ? -9.519 -1.808 3.740 1.00 96.56 102 LEU A O 1
ATOM 766 N N . GLY A 1 103 ? -10.120 0.020 2.583 1.00 93.75 103 GLY A N 1
ATOM 767 C CA . GLY A 1 103 ? -9.053 -0.073 1.586 1.00 93.75 103 GLY A CA 1
ATOM 768 C C . GLY A 1 103 ? -7.651 -0.042 2.205 1.00 93.75 103 GLY A C 1
ATOM 769 O O . GLY A 1 103 ? -6.809 -0.863 1.843 1.00 93.75 103 GLY A O 1
ATOM 770 N N . HIS A 1 104 ? -7.407 0.840 3.182 1.00 93.31 104 HIS A N 1
ATOM 771 C CA . HIS A 1 104 ? -6.137 0.887 3.919 1.00 93.31 104 HIS A CA 1
ATOM 772 C C . HIS A 1 104 ? -5.881 -0.397 4.714 1.00 93.31 104 HIS A C 1
ATOM 774 O O . HIS A 1 104 ? -4.776 -0.939 4.659 1.00 93.31 104 HIS A O 1
ATOM 780 N N . GLY A 1 105 ? -6.894 -0.900 5.429 1.00 95.69 105 GLY A N 1
ATOM 781 C CA . GLY A 1 105 ? -6.775 -2.151 6.181 1.00 95.69 105 GLY A CA 1
ATOM 782 C C . GLY A 1 105 ? -6.482 -3.347 5.278 1.00 95.69 105 GLY A C 1
ATOM 783 O O . GLY A 1 105 ? -5.568 -4.119 5.559 1.00 95.69 105 GLY A O 1
ATOM 784 N N . ASN A 1 106 ? -7.190 -3.449 4.151 1.00 95.44 106 ASN A N 1
ATOM 785 C CA . ASN A 1 106 ? -7.002 -4.513 3.165 1.00 95.44 106 ASN A CA 1
ATOM 786 C C . ASN A 1 106 ? -5.612 -4.461 2.523 1.00 95.44 106 ASN A C 1
ATOM 788 O O . ASN A 1 106 ? -4.960 -5.498 2.418 1.00 95.44 106 ASN A O 1
ATOM 792 N N . LEU A 1 107 ? -5.128 -3.269 2.150 1.00 94.25 107 LEU A N 1
ATOM 793 C CA . LEU A 1 107 ? -3.758 -3.096 1.664 1.00 94.25 107 LEU A CA 1
ATOM 794 C C . LEU A 1 107 ? -2.751 -3.577 2.716 1.00 94.25 107 LEU A C 1
ATOM 796 O O . LEU A 1 107 ? -1.893 -4.401 2.411 1.00 94.25 107 LEU A O 1
ATOM 800 N N . GLY A 1 108 ? -2.877 -3.109 3.962 1.00 94.62 108 GLY A N 1
ATOM 801 C CA . GLY A 1 108 ? -2.006 -3.535 5.059 1.00 94.62 108 GLY A CA 1
ATOM 802 C C . GLY A 1 108 ? -2.011 -5.054 5.249 1.00 94.62 108 GLY A C 1
ATOM 803 O O . GLY A 1 108 ? -0.951 -5.670 5.340 1.00 94.62 108 GLY A O 1
ATOM 804 N N . ALA A 1 109 ? -3.191 -5.674 5.222 1.00 96.31 109 ALA A N 1
ATOM 805 C CA . ALA A 1 109 ? -3.352 -7.117 5.348 1.00 96.31 109 ALA A CA 1
ATOM 806 C C . ALA A 1 109 ? -2.691 -7.892 4.202 1.00 96.31 109 ALA A C 1
ATOM 808 O O . ALA A 1 109 ? -2.019 -8.891 4.450 1.00 96.31 109 ALA A O 1
ATOM 809 N N . MET A 1 110 ? -2.827 -7.420 2.958 1.00 95.38 110 MET A N 1
ATOM 810 C CA . MET A 1 110 ? -2.162 -8.022 1.798 1.00 95.38 110 MET A CA 1
ATOM 811 C C . MET A 1 110 ? -0.641 -7.988 1.941 1.00 95.38 110 MET A C 1
ATOM 813 O O . MET A 1 110 ? 0.012 -8.994 1.678 1.00 95.38 110 MET A O 1
ATOM 817 N N . LEU A 1 111 ? -0.065 -6.878 2.411 1.00 95.06 111 LEU A N 1
ATOM 818 C CA . LEU A 1 111 ? 1.386 -6.773 2.609 1.00 95.06 111 LEU A CA 1
ATOM 819 C C . LEU A 1 111 ? 1.905 -7.691 3.726 1.00 95.06 111 LEU A C 1
ATOM 821 O O . LEU A 1 111 ? 3.068 -8.091 3.698 1.00 95.06 111 LEU A O 1
ATOM 825 N N . LEU A 1 112 ? 1.061 -8.053 4.692 1.00 95.94 112 LEU A N 1
ATOM 826 C CA . LEU A 1 112 ? 1.403 -8.948 5.806 1.00 95.94 112 LEU A CA 1
ATOM 827 C C . LEU A 1 112 ? 1.201 -10.437 5.478 1.00 95.94 112 LEU A C 1
ATOM 829 O O . LEU A 1 112 ? 1.671 -11.292 6.222 1.00 95.94 112 LEU A O 1
ATOM 833 N N . ARG A 1 113 ? 0.518 -10.741 4.374 1.00 95.44 113 ARG A N 1
ATOM 834 C CA . ARG A 1 113 ? 0.154 -12.086 3.912 1.00 95.44 113 ARG A CA 1
ATOM 835 C C . ARG A 1 113 ? 1.218 -12.684 2.995 1.00 95.44 113 ARG A C 1
ATOM 837 O O . ARG A 1 113 ? 1.629 -12.036 2.031 1.00 95.44 113 ARG A O 1
ATOM 844 N N . ASP A 1 114 ? 1.641 -13.921 3.258 1.00 94.88 114 ASP A N 1
ATOM 845 C CA . ASP A 1 114 ? 2.684 -14.607 2.478 1.00 94.88 114 ASP A CA 1
ATOM 846 C C . ASP A 1 114 ? 2.297 -14.795 0.998 1.00 94.88 114 ASP A C 1
ATOM 848 O O . ASP A 1 114 ? 3.179 -14.974 0.160 1.00 94.88 114 ASP A O 1
ATOM 852 N N . GLU A 1 115 ? 1.005 -14.732 0.661 1.00 94.69 115 GLU A N 1
ATOM 853 C CA . GLU A 1 115 ? 0.477 -14.799 -0.705 1.00 94.69 115 GLU A CA 1
ATOM 854 C C . GLU A 1 115 ? 0.958 -13.636 -1.581 1.00 94.69 115 GLU A C 1
ATOM 856 O O . GLU A 1 115 ? 1.178 -13.824 -2.774 1.00 94.69 115 GLU A O 1
ATOM 861 N N . THR A 1 116 ? 1.161 -12.453 -0.997 1.00 96.19 116 THR A N 1
ATOM 862 C CA . THR A 1 116 ? 1.728 -11.300 -1.704 1.00 96.19 116 THR A CA 1
ATOM 863 C C . THR A 1 116 ? 3.239 -11.456 -1.757 1.00 96.19 116 THR A C 1
ATOM 865 O O . THR A 1 116 ? 3.893 -11.411 -0.717 1.00 96.19 116 THR A O 1
ATOM 868 N N . LYS A 1 117 ? 3.822 -11.621 -2.942 1.00 96.69 117 LYS A N 1
ATOM 869 C CA . LYS A 1 117 ? 5.264 -11.841 -3.124 1.00 96.69 117 LYS A CA 1
ATOM 870 C C . LYS A 1 117 ? 6.009 -10.567 -3.491 1.00 96.69 117 LYS A C 1
ATOM 872 O O . LYS A 1 117 ? 7.164 -10.413 -3.087 1.00 96.69 117 LYS A O 1
ATOM 877 N N . CYS A 1 118 ? 5.380 -9.662 -4.238 1.00 97.38 118 CYS A N 1
ATOM 878 C CA . CYS A 1 118 ? 6.005 -8.424 -4.687 1.00 97.38 118 CYS A CA 1
ATOM 879 C C . CYS A 1 118 ? 5.085 -7.206 -4.543 1.00 97.38 118 CYS A C 1
ATOM 881 O O . CYS A 1 118 ? 3.961 -7.185 -5.051 1.00 97.38 118 CYS A O 1
ATOM 883 N N . PHE A 1 119 ? 5.607 -6.174 -3.874 1.00 96.94 119 PHE A N 1
ATOM 884 C CA . PHE A 1 119 ? 4.990 -4.862 -3.746 1.00 96.94 119 PHE A CA 1
ATOM 885 C C . PHE A 1 119 ? 5.773 -3.804 -4.528 1.00 96.94 119 PHE A C 1
ATOM 887 O O . PHE A 1 119 ? 6.981 -3.657 -4.339 1.00 96.94 119 PHE A O 1
ATOM 894 N N . ALA A 1 120 ? 5.083 -3.036 -5.370 1.00 95.56 120 ALA A N 1
ATOM 895 C CA . ALA A 1 120 ? 5.691 -1.970 -6.157 1.00 95.56 120 ALA A CA 1
ATOM 896 C C . ALA A 1 120 ? 5.235 -0.575 -5.714 1.00 95.56 120 ALA A C 1
ATOM 898 O O . ALA A 1 120 ? 4.043 -0.272 -5.645 1.00 95.56 120 ALA A O 1
ATOM 899 N N . PHE A 1 121 ? 6.201 0.313 -5.513 1.00 93.19 121 PHE A N 1
ATOM 900 C CA . PHE A 1 121 ? 5.975 1.750 -5.540 1.00 93.19 121 PHE A CA 1
ATOM 901 C C . PHE A 1 121 ? 6.120 2.239 -6.978 1.00 93.19 121 PHE A C 1
ATOM 903 O O . PHE A 1 121 ? 7.228 2.304 -7.513 1.00 93.19 121 PHE A O 1
ATOM 910 N N . LEU A 1 122 ? 4.999 2.602 -7.596 1.00 91.31 122 LEU A N 1
ATOM 911 C CA . LEU A 1 122 ? 4.981 3.306 -8.872 1.00 91.31 122 LEU A CA 1
ATOM 912 C C . LEU A 1 122 ? 5.191 4.796 -8.593 1.00 91.31 122 LEU A C 1
ATOM 914 O O . LEU A 1 122 ? 4.259 5.535 -8.266 1.00 91.31 122 LEU A O 1
ATOM 918 N N . ALA A 1 123 ? 6.457 5.196 -8.629 1.00 80.56 123 ALA A N 1
ATOM 919 C CA . ALA A 1 123 ? 6.963 6.452 -8.107 1.00 80.56 123 ALA A CA 1
ATOM 920 C C . ALA A 1 123 ? 7.343 7.399 -9.253 1.00 80.56 123 ALA A C 1
ATOM 922 O O . ALA A 1 123 ? 8.141 7.054 -10.117 1.00 80.56 123 ALA A O 1
ATOM 923 N N . GLY A 1 124 ? 6.789 8.616 -9.249 1.00 71.94 124 GLY A N 1
ATOM 924 C CA . GLY A 1 124 ? 7.239 9.686 -10.144 1.00 71.94 124 GLY A CA 1
ATOM 925 C C . GLY A 1 124 ? 8.612 10.232 -9.731 1.00 71.94 124 GLY A C 1
ATOM 926 O O . GLY A 1 124 ? 9.058 10.011 -8.604 1.00 71.94 124 GLY A O 1
ATOM 927 N N . HIS A 1 125 ? 9.256 11.001 -10.612 1.00 65.75 125 HIS A N 1
ATOM 928 C CA . HIS A 1 125 ? 10.637 11.489 -10.446 1.00 65.75 125 HIS A CA 1
ATOM 929 C C . HIS A 1 125 ? 10.875 12.312 -9.165 1.00 65.75 125 HIS A C 1
ATOM 931 O O . HIS A 1 125 ? 12.008 12.416 -8.705 1.00 65.75 125 HIS A O 1
ATOM 937 N N . GLU A 1 126 ? 9.824 12.879 -8.569 1.00 62.44 126 GLU A N 1
ATOM 938 C CA . GLU A 1 126 ? 9.905 13.686 -7.348 1.00 62.44 126 GLU A CA 1
ATOM 939 C C . GLU A 1 126 ? 9.695 12.874 -6.046 1.00 62.44 126 GLU A C 1
ATOM 941 O O . GLU A 1 126 ? 9.693 13.427 -4.946 1.00 62.44 126 GLU A O 1
ATOM 946 N N . SER A 1 127 ? 9.495 11.556 -6.134 1.00 65.88 127 SER A N 1
ATOM 947 C CA . SER A 1 127 ? 8.909 10.752 -5.049 1.00 65.88 127 SER A CA 1
ATOM 948 C C . SER A 1 127 ? 9.929 10.189 -4.049 1.00 65.88 127 SER A C 1
ATOM 950 O O . SER A 1 127 ? 9.952 8.986 -3.790 1.00 65.88 127 SER A O 1
ATOM 952 N N . PHE A 1 128 ? 10.733 11.042 -3.407 1.00 64.12 128 PHE A N 1
ATOM 953 C CA . PHE A 1 128 ? 11.626 10.623 -2.306 1.00 64.12 128 PHE A CA 1
ATOM 954 C C . PHE A 1 128 ? 10.868 9.970 -1.137 1.00 64.12 128 PHE A C 1
ATOM 956 O O . PHE A 1 128 ? 11.378 9.052 -0.500 1.00 64.12 128 PHE A O 1
ATOM 963 N N . ALA A 1 129 ? 9.616 10.374 -0.903 1.00 66.12 129 ALA A N 1
ATOM 964 C CA . ALA A 1 129 ? 8.753 9.771 0.112 1.00 66.12 129 ALA A CA 1
ATOM 965 C C . ALA A 1 129 ? 8.469 8.276 -0.139 1.00 66.12 129 ALA A C 1
ATOM 967 O O . ALA A 1 129 ? 8.275 7.520 0.813 1.00 66.12 129 ALA A O 1
ATOM 968 N N . ALA A 1 130 ? 8.484 7.829 -1.402 1.00 67.62 130 ALA A N 1
ATOM 969 C CA . ALA A 1 130 ? 8.319 6.414 -1.729 1.00 67.62 130 ALA A CA 1
ATOM 970 C C . ALA A 1 130 ? 9.496 5.570 -1.209 1.00 67.62 130 ALA A C 1
ATOM 972 O O . ALA A 1 130 ? 9.295 4.426 -0.809 1.00 67.62 130 ALA A O 1
ATOM 973 N N . ALA A 1 131 ? 10.706 6.139 -1.152 1.00 73.00 131 ALA A N 1
ATOM 974 C CA . ALA A 1 131 ? 11.886 5.448 -0.645 1.00 73.00 131 ALA A CA 1
ATOM 975 C C . ALA A 1 131 ? 11.805 5.198 0.873 1.00 73.00 131 ALA A C 1
ATOM 977 O O . ALA A 1 131 ? 11.995 4.068 1.320 1.00 73.00 131 ALA A O 1
ATOM 978 N N . GLU A 1 132 ? 11.444 6.211 1.665 1.00 74.88 132 GLU A N 1
ATOM 979 C CA . GLU A 1 132 ? 11.237 6.051 3.116 1.00 74.88 132 GLU A CA 1
ATOM 980 C C . GLU A 1 132 ? 10.118 5.039 3.420 1.00 74.88 132 GLU A C 1
ATOM 982 O O . GLU A 1 132 ? 10.277 4.141 4.253 1.00 74.88 132 GLU A O 1
ATOM 987 N N . GLY A 1 133 ? 9.010 5.114 2.670 1.00 76.50 133 GLY A N 1
ATOM 988 C CA . GLY A 1 133 ? 7.920 4.142 2.762 1.00 76.50 133 GLY A CA 1
ATOM 989 C C . GLY A 1 133 ? 8.372 2.708 2.465 1.00 76.50 133 GLY A C 1
ATOM 990 O O . GLY A 1 133 ? 8.012 1.785 3.198 1.00 76.50 133 GLY A O 1
ATOM 991 N N . ALA A 1 134 ? 9.202 2.511 1.435 1.00 79.19 134 ALA A N 1
ATOM 992 C CA . ALA A 1 134 ? 9.719 1.197 1.058 1.00 79.19 134 ALA A CA 1
ATOM 993 C C . ALA A 1 134 ? 10.544 0.546 2.173 1.00 79.19 134 ALA A C 1
ATOM 995 O O . ALA A 1 134 ? 10.338 -0.628 2.484 1.00 79.19 134 ALA A O 1
ATOM 996 N N . ILE A 1 135 ? 11.416 1.316 2.830 1.00 82.12 135 ILE A N 1
ATOM 997 C CA . ILE A 1 135 ? 12.215 0.833 3.965 1.00 82.12 135 ILE A CA 1
ATOM 998 C C . ILE A 1 135 ? 11.301 0.422 5.124 1.00 82.12 135 ILE A C 1
ATOM 1000 O O . ILE A 1 135 ? 11.477 -0.652 5.704 1.00 82.12 135 ILE A O 1
ATOM 1004 N N . GLY A 1 136 ? 10.308 1.254 5.449 1.00 83.31 136 GLY A N 1
ATOM 1005 C CA . GLY A 1 136 ? 9.355 0.978 6.523 1.00 83.31 136 GLY A CA 1
ATOM 1006 C C . GLY A 1 136 ? 8.562 -0.313 6.304 1.00 83.31 136 GLY A C 1
ATOM 1007 O O . GLY A 1 136 ? 8.373 -1.082 7.251 1.00 83.31 136 GLY A O 1
ATOM 1008 N N . ILE A 1 137 ? 8.145 -0.581 5.062 1.00 83.44 137 ILE A N 1
ATOM 1009 C CA . ILE A 1 137 ? 7.430 -1.811 4.700 1.00 83.44 137 ILE A CA 1
ATOM 1010 C C . ILE A 1 137 ? 8.347 -3.026 4.814 1.00 83.44 137 ILE A C 1
ATOM 1012 O O . ILE A 1 137 ? 7.983 -3.967 5.516 1.00 83.44 137 ILE A O 1
ATOM 1016 N N . VAL A 1 138 ? 9.543 -3.002 4.210 1.00 80.12 138 VAL A N 1
ATOM 1017 C CA . VAL A 1 138 ? 10.503 -4.121 4.306 1.00 80.12 138 VAL A CA 1
ATOM 1018 C C . VAL A 1 138 ? 10.790 -4.465 5.767 1.00 80.12 138 VAL A C 1
ATOM 1020 O O . VAL A 1 138 ? 10.781 -5.634 6.144 1.00 80.12 138 VAL A O 1
ATOM 1023 N N . ARG A 1 139 ? 10.988 -3.448 6.609 1.00 85.69 139 ARG A N 1
ATOM 1024 C CA . ARG A 1 139 ? 11.349 -3.634 8.016 1.00 85.69 139 ARG A CA 1
ATOM 1025 C C . ARG A 1 139 ? 10.216 -4.183 8.877 1.00 85.69 139 ARG A C 1
ATOM 1027 O O . ARG A 1 139 ? 10.477 -4.900 9.840 1.00 85.69 139 ARG A O 1
ATOM 1034 N N . ASN A 1 140 ? 8.969 -3.800 8.604 1.00 87.94 140 ASN A N 1
ATOM 1035 C CA . ASN A 1 140 ? 7.845 -4.136 9.480 1.00 87.94 140 ASN A CA 1
ATOM 1036 C C . ASN A 1 140 ? 6.991 -5.283 8.950 1.00 87.94 140 ASN A C 1
ATOM 1038 O O . ASN A 1 140 ? 6.641 -6.160 9.735 1.00 87.94 140 ASN A O 1
ATOM 1042 N N . ALA A 1 141 ? 6.699 -5.322 7.647 1.00 90.06 141 ALA A N 1
ATOM 1043 C CA . ALA A 1 141 ? 5.891 -6.394 7.074 1.00 90.06 141 ALA A CA 1
ATOM 1044 C C . ALA A 1 141 ? 6.583 -7.752 7.252 1.00 90.06 141 ALA A C 1
ATOM 1046 O O . ALA A 1 141 ? 5.956 -8.714 7.683 1.00 90.06 141 ALA A O 1
ATOM 1047 N N . ASN A 1 142 ? 7.901 -7.809 7.041 1.00 90.75 142 ASN A N 1
ATOM 1048 C CA . ASN A 1 142 ? 8.668 -9.054 7.129 1.00 90.75 142 ASN A CA 1
ATOM 1049 C C . ASN A 1 142 ? 8.790 -9.627 8.547 1.00 90.75 142 ASN A C 1
ATOM 1051 O O . ASN A 1 142 ? 9.153 -10.787 8.689 1.00 90.75 142 ASN A O 1
ATOM 1055 N N . LYS A 1 143 ? 8.428 -8.873 9.595 1.00 92.25 143 LYS A N 1
ATOM 1056 C CA . LYS A 1 143 ? 8.339 -9.417 10.962 1.00 92.25 143 LYS A CA 1
ATOM 1057 C C . LYS A 1 143 ? 7.177 -10.398 11.128 1.00 92.25 143 LYS A C 1
ATOM 1059 O O . LYS A 1 143 ? 7.218 -11.232 12.024 1.00 92.25 143 LYS A O 1
ATOM 1064 N N . ALA A 1 144 ? 6.135 -10.264 10.307 1.00 91.94 144 ALA A N 1
ATOM 1065 C CA . ALA A 1 144 ? 4.924 -11.079 10.377 1.00 91.94 144 ALA A CA 1
ATOM 1066 C C . ALA A 1 144 ? 4.872 -12.186 9.311 1.00 91.94 144 ALA A C 1
ATOM 1068 O O . ALA A 1 144 ? 3.917 -12.960 9.289 1.00 91.94 144 ALA A O 1
ATOM 1069 N N . ARG A 1 145 ? 5.870 -12.248 8.425 1.00 94.00 145 ARG A N 1
ATOM 1070 C CA . ARG A 1 145 ? 5.874 -13.098 7.231 1.00 94.00 145 ARG A CA 1
ATOM 1071 C C . ARG A 1 145 ? 6.874 -14.234 7.360 1.00 94.00 145 ARG A C 1
ATOM 1073 O O . ARG A 1 145 ? 7.887 -14.099 8.044 1.00 94.00 145 ARG A O 1
ATOM 1080 N N . LYS A 1 146 ? 6.614 -15.333 6.654 1.00 94.12 146 LYS A N 1
ATOM 1081 C CA . LYS A 1 146 ? 7.564 -16.445 6.511 1.00 94.12 146 LYS A CA 1
ATOM 1082 C C . LYS A 1 146 ? 8.537 -16.178 5.374 1.00 94.12 146 LYS A C 1
ATOM 1084 O O . LYS A 1 146 ? 9.726 -16.451 5.502 1.00 94.12 146 LYS A O 1
ATOM 1089 N N . GLU A 1 147 ? 8.026 -15.621 4.279 1.00 92.69 147 GLU A N 1
ATOM 1090 C CA . GLU A 1 147 ? 8.828 -15.223 3.129 1.00 92.69 147 GLU A CA 1
ATOM 1091 C C . GLU A 1 147 ? 8.907 -13.695 3.037 1.00 92.69 147 GLU A C 1
ATOM 1093 O O . GLU A 1 147 ? 7.862 -13.024 3.009 1.00 92.69 147 GLU A O 1
ATOM 1098 N N . PRO A 1 148 ? 10.124 -13.120 2.963 1.00 92.94 148 PRO A N 1
ATOM 1099 C CA . PRO A 1 148 ? 10.284 -11.683 2.824 1.00 92.94 148 PRO A CA 1
ATOM 1100 C C . PRO A 1 148 ? 9.538 -11.143 1.601 1.00 92.94 148 PRO A C 1
ATOM 1102 O O . PRO A 1 148 ? 9.700 -11.631 0.483 1.00 92.94 148 PRO A O 1
ATOM 1105 N N . LEU A 1 149 ? 8.734 -10.105 1.815 1.00 95.44 149 LEU A N 1
ATOM 1106 C CA . LEU A 1 149 ? 8.100 -9.338 0.756 1.00 95.44 149 LEU A CA 1
ATOM 1107 C C . LEU A 1 149 ? 9.183 -8.656 -0.086 1.00 95.44 149 LEU A C 1
ATOM 1109 O O . LEU A 1 149 ? 9.981 -7.875 0.443 1.00 95.44 149 LEU A O 1
ATOM 1113 N N . ARG A 1 150 ? 9.184 -8.903 -1.400 1.00 96.06 150 ARG A N 1
ATOM 1114 C CA . ARG A 1 150 ? 10.017 -8.135 -2.330 1.00 96.06 150 ARG A CA 1
ATOM 1115 C C . ARG A 1 150 ? 9.397 -6.761 -2.526 1.00 96.06 150 ARG A C 1
ATOM 1117 O O . ARG A 1 150 ? 8.207 -6.660 -2.820 1.00 96.06 150 ARG A O 1
ATOM 1124 N N . VAL A 1 151 ? 10.203 -5.715 -2.391 1.00 95.88 151 VAL A N 1
ATOM 1125 C CA . VAL A 1 151 ? 9.757 -4.333 -2.583 1.00 95.88 151 VAL A CA 1
ATOM 1126 C C . VAL A 1 151 ? 10.546 -3.707 -3.718 1.00 95.88 151 VAL A C 1
ATOM 1128 O O . VAL A 1 151 ? 11.779 -3.732 -3.706 1.00 95.88 151 VAL A O 1
ATOM 1131 N N . ILE A 1 152 ? 9.830 -3.145 -4.691 1.00 95.88 152 ILE A N 1
ATOM 1132 C CA . ILE A 1 152 ? 10.437 -2.481 -5.841 1.00 95.88 152 ILE A CA 1
ATOM 1133 C C . ILE A 1 152 ? 9.968 -1.034 -5.977 1.00 95.88 152 ILE A C 1
ATOM 1135 O O . ILE A 1 152 ? 8.858 -0.684 -5.576 1.00 95.88 152 ILE A O 1
ATOM 1139 N N . LEU A 1 153 ? 10.808 -0.200 -6.582 1.00 94.69 153 LEU A N 1
ATOM 1140 C CA . LEU A 1 153 ? 10.418 1.086 -7.151 1.00 94.69 153 LEU A CA 1
ATOM 1141 C C . LEU A 1 153 ? 10.445 0.962 -8.676 1.0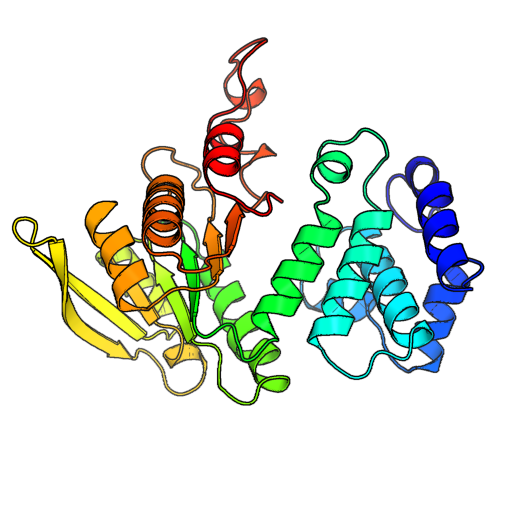0 94.69 153 LEU A C 1
ATOM 1143 O O . LEU A 1 153 ? 11.367 0.364 -9.228 1.00 94.69 153 LEU A O 1
ATOM 1147 N N . ASN A 1 154 ? 9.443 1.532 -9.337 1.00 93.81 154 ASN A N 1
ATOM 1148 C CA . ASN A 1 154 ? 9.309 1.573 -10.793 1.00 93.81 154 ASN A CA 1
ATOM 1149 C C . ASN A 1 154 ? 8.641 2.901 -11.208 1.00 93.81 154 ASN A C 1
ATOM 1151 O O . ASN A 1 154 ? 8.002 3.550 -10.379 1.00 93.81 154 ASN A O 1
ATOM 1155 N N . GLY A 1 155 ? 8.781 3.317 -12.468 1.00 85.81 155 GLY A N 1
ATOM 1156 C CA . GLY A 1 155 ? 8.234 4.584 -12.980 1.00 85.81 155 GLY A CA 1
ATOM 1157 C C . GLY A 1 155 ? 9.189 5.786 -12.920 1.00 85.81 155 GLY A C 1
ATOM 1158 O O . GLY A 1 155 ? 8.812 6.919 -13.226 1.00 85.81 155 GLY A O 1
ATOM 1159 N N . LEU A 1 156 ? 10.442 5.553 -12.532 1.00 87.00 156 LEU A N 1
ATOM 1160 C CA . LEU A 1 156 ? 11.493 6.566 -12.464 1.00 87.00 156 LEU A CA 1
ATOM 1161 C C . LEU A 1 156 ? 12.315 6.557 -13.754 1.00 87.00 156 LEU A C 1
ATOM 1163 O O . LEU A 1 156 ? 12.572 5.492 -14.302 1.00 87.00 156 LEU A O 1
ATOM 1167 N N . GLY A 1 157 ? 12.808 7.713 -14.199 1.00 89.00 157 GLY A N 1
ATOM 1168 C CA . GLY A 1 157 ? 13.852 7.760 -15.226 1.00 89.00 157 GLY A CA 1
ATOM 1169 C C . GLY A 1 157 ? 15.117 7.044 -14.748 1.00 89.00 157 GLY A C 1
ATOM 1170 O O . GLY A 1 157 ? 15.372 6.951 -13.544 1.00 89.00 157 GLY A O 1
ATOM 1171 N N . LYS A 1 158 ? 15.920 6.508 -15.672 1.00 91.50 158 LYS A N 1
ATOM 1172 C CA . LYS A 1 158 ? 17.103 5.684 -15.340 1.00 91.50 158 LYS A CA 1
ATOM 1173 C C . LYS A 1 158 ? 18.146 6.423 -14.499 1.00 91.50 158 LYS A C 1
ATOM 1175 O O . LYS A 1 158 ? 18.720 5.846 -13.575 1.00 91.50 158 LYS A O 1
ATOM 1180 N N . ASP A 1 159 ? 18.341 7.707 -14.763 1.00 90.81 159 ASP A N 1
ATOM 1181 C CA . ASP A 1 159 ? 19.188 8.601 -13.975 1.00 90.81 159 ASP A CA 1
ATOM 1182 C C . ASP A 1 159 ? 18.627 8.832 -12.560 1.00 90.81 159 ASP A C 1
ATOM 1184 O O . ASP A 1 159 ? 19.339 8.655 -11.567 1.00 90.81 159 ASP A O 1
ATOM 1188 N N . ALA A 1 160 ? 17.334 9.150 -12.453 1.00 88.88 160 ALA A N 1
ATOM 1189 C CA . ALA A 1 160 ? 16.650 9.369 -11.184 1.00 88.88 160 ALA A CA 1
ATOM 1190 C C . ALA A 1 160 ? 16.651 8.100 -10.319 1.00 88.88 160 ALA A C 1
ATOM 1192 O O . ALA A 1 160 ? 16.975 8.164 -9.132 1.00 88.88 160 ALA A O 1
ATOM 1193 N N . ALA A 1 161 ? 16.369 6.939 -10.915 1.00 92.25 161 ALA A N 1
ATOM 1194 C CA . ALA A 1 161 ? 16.413 5.644 -10.246 1.00 92.25 161 ALA A CA 1
ATOM 1195 C C . ALA A 1 161 ? 17.802 5.366 -9.662 1.00 92.25 161 ALA A C 1
ATOM 1197 O O . ALA A 1 161 ? 17.913 4.963 -8.500 1.00 92.25 161 ALA A O 1
ATOM 1198 N N . GLN A 1 162 ? 18.871 5.643 -10.413 1.00 94.44 162 GLN A N 1
ATOM 1199 C CA . GLN A 1 162 ? 20.235 5.464 -9.923 1.00 94.44 162 GLN A CA 1
ATOM 1200 C C . GLN A 1 162 ? 20.556 6.403 -8.750 1.00 94.44 162 GLN A C 1
ATOM 1202 O O . GLN A 1 162 ? 21.116 5.960 -7.743 1.00 94.44 162 GLN A O 1
ATOM 1207 N N . ILE A 1 163 ? 20.189 7.686 -8.851 1.00 92.50 163 ILE A N 1
ATOM 1208 C CA . ILE A 1 163 ? 20.423 8.687 -7.797 1.00 92.50 163 ILE A CA 1
ATOM 1209 C C . ILE A 1 163 ? 19.657 8.323 -6.522 1.00 92.50 163 ILE A C 1
ATOM 1211 O O . ILE A 1 163 ? 20.254 8.258 -5.446 1.00 92.50 163 ILE A O 1
ATOM 1215 N N . ILE A 1 164 ? 18.359 8.029 -6.639 1.00 90.12 164 ILE A N 1
ATOM 1216 C CA . ILE A 1 164 ? 17.505 7.621 -5.516 1.00 90.12 164 ILE A CA 1
ATOM 1217 C C . ILE A 1 164 ? 18.068 6.362 -4.863 1.00 90.12 164 ILE A C 1
ATOM 1219 O O . ILE A 1 164 ? 18.160 6.300 -3.635 1.00 90.12 164 ILE A O 1
ATOM 1223 N N . SER A 1 165 ? 18.506 5.388 -5.664 1.00 93.62 165 SER A N 1
ATOM 1224 C CA . SER A 1 165 ? 19.111 4.166 -5.135 1.00 93.62 165 SER A CA 1
ATOM 1225 C C . SER A 1 165 ? 20.370 4.455 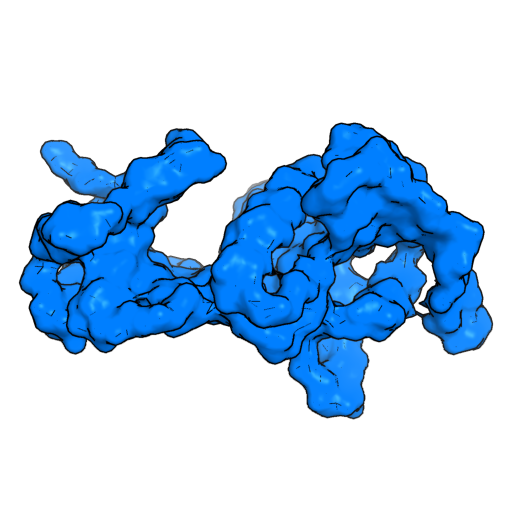-4.340 1.00 93.62 165 SER A C 1
ATOM 1227 O O . SER A 1 165 ? 20.537 3.941 -3.238 1.00 93.62 165 SER A O 1
ATOM 1229 N N . ARG A 1 166 ? 21.242 5.315 -4.869 1.00 94.62 166 ARG A N 1
ATOM 1230 C CA . ARG A 1 166 ? 22.492 5.683 -4.210 1.00 94.62 166 ARG A CA 1
ATOM 1231 C C . ARG A 1 166 ? 22.257 6.401 -2.886 1.00 94.62 166 ARG A C 1
ATOM 1233 O O . ARG A 1 166 ? 22.912 6.063 -1.907 1.00 94.62 166 ARG A O 1
ATOM 1240 N N . ILE A 1 167 ? 21.339 7.367 -2.853 1.00 92.31 167 ILE A N 1
ATOM 1241 C CA . ILE A 1 167 ? 21.036 8.157 -1.649 1.00 92.31 167 ILE A CA 1
ATOM 1242 C C . ILE A 1 167 ? 20.436 7.271 -0.552 1.00 92.31 167 ILE A C 1
ATOM 1244 O O . ILE A 1 167 ? 20.826 7.373 0.608 1.00 92.31 167 ILE A O 1
ATOM 1248 N N . ASN A 1 168 ? 19.517 6.374 -0.916 1.00 91.00 168 ASN A N 1
ATOM 1249 C CA . ASN A 1 168 ? 18.794 5.552 0.056 1.00 91.00 168 ASN A CA 1
ATOM 1250 C C . ASN A 1 168 ? 19.496 4.225 0.380 1.00 91.00 168 ASN A C 1
ATOM 1252 O O . ASN A 1 168 ? 19.129 3.549 1.340 1.00 91.00 168 ASN A O 1
ATOM 1256 N N . GLY A 1 169 ? 20.527 3.851 -0.382 1.00 93.81 169 GLY A N 1
ATOM 1257 C CA . GLY A 1 169 ? 21.229 2.577 -0.240 1.00 93.81 169 GLY A CA 1
ATOM 1258 C C . GLY A 1 169 ? 20.487 1.389 -0.862 1.00 93.81 169 GLY A C 1
ATOM 1259 O O . GLY A 1 169 ? 20.694 0.256 -0.434 1.00 93.81 169 GLY A O 1
ATOM 1260 N N . PHE A 1 170 ? 19.614 1.622 -1.838 1.00 95.50 170 PHE A N 1
ATOM 1261 C CA . PHE A 1 170 ? 18.889 0.561 -2.541 1.00 95.50 170 PHE A CA 1
ATOM 1262 C C . PHE A 1 170 ? 19.763 -0.128 -3.588 1.00 95.50 170 PHE A C 1
ATOM 1264 O O . PHE A 1 170 ? 20.878 0.310 -3.891 1.00 95.50 170 PHE A O 1
ATOM 1271 N N . THR A 1 171 ? 19.239 -1.210 -4.157 1.00 97.19 171 THR A N 1
ATOM 1272 C CA . THR A 1 171 ? 19.818 -1.829 -5.346 1.00 97.19 171 THR A CA 1
ATOM 1273 C C . THR A 1 171 ? 19.253 -1.153 -6.587 1.00 97.19 171 THR A C 1
ATOM 1275 O O . THR A 1 171 ? 18.064 -1.269 -6.874 1.00 97.19 171 THR A O 1
ATOM 1278 N N . TYR A 1 172 ? 20.099 -0.438 -7.325 1.00 97.25 172 TYR A N 1
ATOM 1279 C CA . TYR A 1 172 ? 19.740 0.090 -8.639 1.00 97.25 172 TYR A CA 1
ATOM 1280 C C . TYR A 1 172 ? 19.723 -1.045 -9.658 1.00 97.25 172 TYR A C 1
ATOM 1282 O O . TYR A 1 172 ? 20.716 -1.767 -9.768 1.00 97.25 172 TYR A O 1
ATOM 1290 N N . VAL A 1 173 ? 18.632 -1.162 -10.412 1.00 97.31 173 VAL A N 1
ATOM 1291 C CA . VAL A 1 173 ? 18.465 -2.150 -11.479 1.00 97.31 173 VAL A CA 1
ATOM 1292 C C . VAL A 1 173 ? 18.244 -1.415 -12.797 1.00 97.31 173 VAL A C 1
ATOM 1294 O O . VAL A 1 173 ? 17.202 -0.805 -13.030 1.00 97.31 173 VAL A O 1
ATOM 1297 N N . GLN A 1 174 ? 19.254 -1.454 -13.663 1.00 95.88 174 GLN A N 1
ATOM 1298 C CA . GLN A 1 174 ? 19.181 -0.877 -14.998 1.00 95.88 174 GLN A CA 1
ATOM 1299 C C . GLN A 1 174 ? 18.654 -1.913 -15.978 1.00 95.88 174 GLN A C 1
ATOM 1301 O O . GLN A 1 174 ? 19.220 -3.003 -16.110 1.00 95.88 174 GLN A O 1
ATOM 1306 N N . THR A 1 175 ? 17.632 -1.528 -16.731 1.00 96.38 175 THR A N 1
ATOM 1307 C CA . THR A 1 175 ? 17.038 -2.363 -17.767 1.00 96.38 175 THR A CA 1
ATOM 1308 C C . THR A 1 175 ? 17.300 -1.829 -19.171 1.00 96.38 175 THR A C 1
ATOM 1310 O O . THR A 1 175 ? 17.556 -0.639 -19.396 1.00 96.38 175 THR A O 1
ATOM 1313 N N . LYS A 1 176 ? 17.256 -2.750 -20.133 1.00 96.31 176 LYS A N 1
ATOM 1314 C CA . LYS A 1 176 ? 17.144 -2.472 -21.559 1.00 96.31 176 LYS A CA 1
ATOM 1315 C C . LYS A 1 176 ? 15.878 -3.145 -22.074 1.00 96.31 176 LYS A C 1
ATOM 1317 O O . LYS A 1 176 ? 15.767 -4.370 -22.015 1.00 96.31 176 LYS A O 1
ATOM 1322 N N . PHE A 1 177 ? 14.954 -2.331 -22.567 1.00 97.62 177 PHE A N 1
ATOM 1323 C CA . PHE A 1 177 ? 13.715 -2.776 -23.184 1.00 97.62 177 PHE A CA 1
ATOM 1324 C C . PHE A 1 177 ? 13.899 -2.974 -24.689 1.00 97.62 177 PHE A C 1
ATOM 1326 O O . PHE A 1 177 ? 14.444 -2.111 -25.383 1.00 97.62 177 PHE A O 1
ATOM 1333 N N . ASP A 1 178 ? 13.469 -4.126 -25.188 1.00 97.19 178 ASP A N 1
ATOM 1334 C CA . ASP A 1 178 ? 13.401 -4.416 -26.612 1.00 97.19 178 ASP A CA 1
ATOM 1335 C C . ASP A 1 178 ? 12.019 -4.014 -27.140 1.00 97.19 178 ASP A C 1
ATOM 1337 O O . ASP A 1 178 ? 11.008 -4.655 -26.865 1.00 97.19 178 ASP A O 1
ATOM 1341 N N . TYR A 1 179 ? 11.968 -2.935 -27.919 1.00 95.62 179 TYR A N 1
ATOM 1342 C CA . TYR A 1 179 ? 10.718 -2.399 -28.457 1.00 95.62 179 TYR A CA 1
ATOM 1343 C C . TYR A 1 179 ? 10.056 -3.301 -29.503 1.00 95.62 179 TYR A C 1
ATOM 1345 O O . TYR A 1 179 ? 8.853 -3.139 -29.742 1.00 95.62 179 TYR A O 1
ATOM 1353 N N . TYR A 1 180 ? 10.823 -4.207 -30.120 1.00 96.44 180 TYR A N 1
ATOM 1354 C CA . TYR A 1 180 ? 10.332 -5.148 -31.120 1.00 96.44 180 TYR A CA 1
ATOM 1355 C C . TYR A 1 180 ? 9.656 -6.350 -30.457 1.00 96.44 180 TYR A C 1
ATOM 1357 O O . TYR A 1 180 ? 8.561 -6.727 -30.866 1.00 96.44 180 TYR A O 1
ATOM 1365 N N . THR A 1 181 ? 10.269 -6.920 -29.414 1.00 96.75 181 THR A N 1
ATOM 1366 C CA . THR A 1 181 ? 9.744 -8.121 -28.732 1.00 96.75 181 THR A CA 1
ATOM 1367 C C . THR A 1 181 ? 8.890 -7.815 -27.501 1.00 96.75 181 THR A C 1
ATOM 1369 O O . THR A 1 181 ? 8.068 -8.637 -27.111 1.00 96.75 181 THR A O 1
ATOM 1372 N N . GLY A 1 182 ? 9.065 -6.646 -26.881 1.00 94.44 182 GLY A N 1
ATOM 1373 C CA . GLY A 1 182 ? 8.476 -6.313 -25.582 1.00 94.44 182 GLY A CA 1
ATOM 1374 C C . GLY A 1 182 ? 9.226 -6.911 -24.386 1.00 94.44 182 GLY A C 1
ATOM 1375 O O . GLY A 1 182 ? 8.740 -6.826 -23.260 1.00 94.44 182 GLY A O 1
ATOM 1376 N N . GLU A 1 183 ? 10.398 -7.516 -24.593 1.00 95.62 183 GLU A N 1
ATOM 1377 C CA . GLU A 1 183 ? 11.197 -8.085 -23.507 1.00 95.62 183 GLU A CA 1
ATOM 1378 C C . GLU A 1 183 ? 11.989 -7.011 -22.754 1.00 95.62 183 GLU A C 1
ATOM 1380 O O . GLU A 1 183 ? 12.610 -6.129 -23.351 1.00 95.62 183 GLU A O 1
ATOM 1385 N N . VAL A 1 184 ? 12.052 -7.136 -21.427 1.00 96.75 184 VAL A N 1
ATOM 1386 C CA . VAL A 1 184 ? 12.947 -6.340 -20.581 1.00 96.75 184 VAL A CA 1
ATOM 1387 C C . VAL A 1 184 ? 14.110 -7.198 -20.086 1.00 96.75 184 VAL A C 1
ATOM 1389 O O . VAL A 1 184 ? 13.915 -8.304 -19.582 1.00 96.75 184 VAL A O 1
ATOM 1392 N N . LYS A 1 185 ? 15.340 -6.694 -20.235 1.00 96.75 185 LYS A N 1
ATOM 1393 C CA . LYS A 1 185 ? 16.563 -7.367 -19.771 1.00 96.75 185 LYS A CA 1
ATOM 1394 C C . LYS A 1 185 ? 17.299 -6.497 -18.772 1.00 96.75 185 LYS A C 1
ATOM 1396 O O . LYS A 1 185 ? 17.541 -5.320 -19.032 1.00 96.75 185 LYS A O 1
ATOM 1401 N N . VAL A 1 186 ? 17.701 -7.086 -17.652 1.00 97.12 186 VAL A N 1
ATOM 1402 C CA . VAL A 1 186 ? 18.587 -6.429 -16.691 1.00 97.12 186 VAL A CA 1
ATOM 1403 C C . VAL A 1 186 ? 19.994 -6.384 -17.282 1.00 97.12 186 VAL A C 1
ATOM 1405 O O . VAL A 1 186 ? 20.566 -7.415 -17.623 1.00 97.12 186 VAL A O 1
ATOM 1408 N N . VAL A 1 187 ? 20.546 -5.180 -17.425 1.00 96.62 187 VAL A N 1
ATOM 1409 C CA . VAL A 1 187 ? 21.895 -4.961 -17.978 1.00 96.62 187 VAL A CA 1
ATOM 1410 C C . VAL A 1 187 ? 22.905 -4.545 -16.914 1.00 96.62 187 VAL A C 1
ATOM 1412 O O . VAL A 1 187 ? 24.110 -4.613 -17.152 1.00 96.62 187 VAL A O 1
ATOM 1415 N N . LYS A 1 188 ? 22.433 -4.099 -15.744 1.00 95.81 188 LYS A N 1
ATOM 1416 C CA . LYS A 1 188 ? 23.288 -3.696 -14.627 1.00 95.81 188 LYS A CA 1
ATOM 1417 C C . LYS A 1 188 ? 22.523 -3.744 -13.311 1.00 95.81 188 LYS A C 1
ATOM 1419 O O . LYS A 1 188 ? 21.416 -3.220 -13.235 1.00 95.81 188 LYS A O 1
ATOM 1424 N N . GLU A 1 189 ? 23.161 -4.263 -12.267 1.00 97.00 189 GLU A N 1
ATOM 1425 C CA . GLU A 1 189 ? 22.673 -4.167 -10.888 1.00 97.00 189 GLU A CA 1
ATOM 1426 C C . GLU A 1 189 ? 23.773 -3.618 -9.980 1.00 97.00 189 GLU A C 1
ATOM 1428 O O . GLU A 1 189 ? 24.927 -4.040 -10.057 1.00 97.00 189 GLU A O 1
ATOM 1433 N N . ILE A 1 190 ? 23.431 -2.635 -9.143 1.00 97.62 190 ILE A N 1
ATOM 1434 C CA . ILE A 1 190 ? 24.364 -2.022 -8.190 1.00 97.62 190 ILE A CA 1
ATOM 1435 C C . ILE A 1 190 ? 23.682 -1.907 -6.831 1.00 97.62 190 ILE A C 1
ATOM 1437 O O . ILE A 1 190 ? 22.813 -1.057 -6.642 1.00 97.62 190 ILE A O 1
ATOM 1441 N N . ALA A 1 191 ? 24.119 -2.714 -5.868 1.00 97.75 191 ALA A N 1
ATOM 1442 C CA . ALA A 1 191 ? 23.741 -2.551 -4.469 1.00 97.75 191 ALA A CA 1
ATOM 1443 C C . ALA A 1 191 ? 24.565 -1.420 -3.834 1.00 97.75 191 ALA A C 1
ATOM 1445 O O . ALA A 1 191 ? 25.781 -1.539 -3.680 1.00 97.75 191 ALA A O 1
ATOM 1446 N N . TYR A 1 192 ? 23.913 -0.315 -3.461 1.00 96.94 192 TYR A N 1
ATOM 1447 C CA . TYR A 1 192 ? 24.589 0.837 -2.848 1.00 96.94 192 TYR A CA 1
ATOM 1448 C C . TYR A 1 192 ? 24.762 0.727 -1.325 1.00 96.94 192 TYR A C 1
ATOM 1450 O O . TYR A 1 192 ? 25.408 1.578 -0.715 1.00 96.94 192 TYR A O 1
ATOM 1458 N N . SER A 1 193 ? 24.209 -0.310 -0.695 1.00 95.62 193 SER A N 1
ATOM 1459 C CA . SER A 1 193 ? 24.410 -0.609 0.726 1.00 95.62 193 SER A CA 1
ATOM 1460 C C . SER A 1 193 ? 24.437 -2.120 0.986 1.00 95.62 193 SER A C 1
ATOM 1462 O O . SER A 1 193 ? 24.366 -2.922 0.055 1.00 95.62 193 SER A O 1
ATOM 1464 N N . LYS A 1 194 ? 24.557 -2.507 2.260 1.00 92.06 194 LYS A N 1
ATOM 1465 C CA . LYS A 1 194 ? 24.385 -3.884 2.740 1.00 92.06 194 LYS A CA 1
ATOM 1466 C C . LYS A 1 194 ? 23.167 -3.941 3.669 1.00 92.06 194 LYS A C 1
ATOM 1468 O O . LYS A 1 194 ? 22.925 -2.993 4.414 1.00 92.06 194 LYS A O 1
ATOM 1473 N N . GLY A 1 195 ? 22.451 -5.064 3.683 1.00 87.75 195 GLY A N 1
ATOM 1474 C CA . GLY A 1 195 ? 21.340 -5.318 4.611 1.00 87.75 195 GLY A CA 1
ATOM 1475 C C . GLY A 1 195 ? 19.959 -5.050 4.007 1.00 87.75 195 GLY A C 1
ATOM 1476 O O . GLY A 1 195 ? 19.744 -5.273 2.820 1.00 87.75 195 GLY A O 1
ATOM 1477 N N . GLU A 1 196 ? 19.004 -4.608 4.829 1.00 88.00 196 GLU A N 1
ATOM 1478 C CA . GLU A 1 196 ? 17.586 -4.485 4.441 1.00 88.00 196 GLU A CA 1
ATOM 1479 C C . GLU A 1 196 ? 17.357 -3.459 3.322 1.00 88.00 196 GLU A C 1
ATOM 1481 O O . GLU A 1 196 ? 16.554 -3.690 2.424 1.00 88.00 196 GLU A O 1
ATOM 1486 N N . ARG A 1 197 ? 18.100 -2.344 3.328 1.00 90.81 197 ARG A N 1
ATOM 1487 C CA . ARG A 1 197 ? 17.966 -1.288 2.309 1.00 90.81 197 ARG A CA 1
ATOM 1488 C C . ARG A 1 197 ? 18.308 -1.798 0.912 1.00 90.81 197 ARG A C 1
ATOM 1490 O O . ARG A 1 197 ? 17.578 -1.511 -0.029 1.00 90.81 197 ARG A O 1
ATOM 1497 N N . SER A 1 198 ? 19.352 -2.616 0.772 1.00 93.06 198 SER A N 1
ATOM 1498 C CA . SER A 1 198 ? 19.722 -3.189 -0.525 1.00 93.06 198 SER A CA 1
ATOM 1499 C C . SER A 1 198 ? 18.728 -4.243 -1.032 1.00 93.06 198 SER A C 1
ATOM 1501 O O . SER A 1 198 ? 18.825 -4.638 -2.189 1.00 93.06 198 SER A O 1
ATOM 1503 N N . GLN A 1 199 ? 17.770 -4.697 -0.210 1.00 92.19 199 GLN A N 1
ATOM 1504 C CA . GLN A 1 199 ? 16.687 -5.589 -0.658 1.00 92.19 199 GLN A CA 1
ATOM 1505 C C . GLN A 1 199 ? 15.612 -4.854 -1.465 1.00 92.19 199 GLN A C 1
ATOM 1507 O O . GLN A 1 199 ? 14.849 -5.488 -2.191 1.00 92.19 199 GLN A O 1
ATOM 1512 N N . VAL A 1 200 ? 15.549 -3.524 -1.358 1.00 94.56 200 VAL A N 1
ATOM 1513 C CA . VAL A 1 200 ? 14.685 -2.710 -2.212 1.00 94.56 200 VAL A CA 1
ATOM 1514 C C . VAL A 1 200 ? 15.355 -2.571 -3.577 1.00 94.56 200 VAL A C 1
ATOM 1516 O O . VAL A 1 200 ? 16.486 -2.084 -3.670 1.00 94.56 200 VAL A O 1
ATOM 1519 N N . ARG A 1 201 ? 14.666 -2.998 -4.640 1.00 96.19 201 ARG A N 1
ATOM 1520 C CA . ARG A 1 201 ? 15.150 -2.883 -6.026 1.00 96.19 201 ARG A CA 1
ATOM 1521 C C . ARG A 1 201 ? 14.507 -1.680 -6.697 1.00 96.19 201 ARG A C 1
ATOM 1523 O O . ARG A 1 201 ? 13.291 -1.553 -6.719 1.00 96.19 201 ARG A O 1
ATOM 1530 N N . CYS A 1 202 ? 15.309 -0.781 -7.239 1.00 95.62 202 CYS A N 1
ATOM 1531 C CA . CYS A 1 202 ? 14.831 0.442 -7.865 1.00 95.62 202 CYS A CA 1
ATOM 1532 C C . CYS A 1 202 ? 15.129 0.391 -9.360 1.00 95.62 202 CYS A C 1
ATOM 1534 O O . CYS A 1 202 ? 16.291 0.447 -9.776 1.00 95.62 202 CYS A O 1
ATOM 1536 N N . PHE A 1 203 ? 14.065 0.254 -10.144 1.00 95.69 203 PHE A N 1
ATOM 1537 C CA . PHE A 1 203 ? 14.116 0.173 -11.591 1.00 95.69 203 PHE A CA 1
ATOM 1538 C C . PHE A 1 203 ? 13.957 1.555 -12.212 1.00 95.69 203 PHE A C 1
ATOM 1540 O O . PHE A 1 203 ? 13.109 2.350 -11.799 1.00 95.69 203 PHE A O 1
ATOM 1547 N N . GLY A 1 204 ? 14.773 1.813 -13.228 1.00 89.88 204 GLY A N 1
ATOM 1548 C CA . GLY A 1 204 ? 14.604 2.953 -14.114 1.00 89.88 204 GLY A CA 1
ATOM 1549 C C . GLY A 1 204 ? 13.991 2.532 -15.445 1.00 89.88 204 GLY A C 1
ATOM 1550 O O . GLY A 1 204 ? 14.457 1.564 -16.041 1.00 89.88 204 GLY A O 1
ATOM 1551 N N . CYS A 1 205 ? 13.007 3.277 -15.932 1.00 90.50 205 CYS A N 1
ATOM 1552 C CA . CYS A 1 205 ? 12.323 3.052 -17.201 1.00 90.50 205 CYS A CA 1
ATOM 1553 C C . CYS A 1 205 ? 12.378 4.303 -18.090 1.00 90.50 205 CYS A C 1
ATOM 1555 O O . CYS A 1 205 ? 12.322 5.429 -17.593 1.00 90.50 205 CYS A O 1
ATOM 1557 N N . ASP A 1 206 ? 12.456 4.099 -19.404 1.00 91.00 206 ASP A N 1
ATOM 1558 C CA . ASP A 1 206 ? 12.415 5.180 -20.396 1.00 91.00 206 ASP A CA 1
ATOM 1559 C C . ASP A 1 206 ? 10.971 5.570 -20.760 1.00 91.00 206 ASP A C 1
ATOM 1561 O O . ASP A 1 206 ? 10.707 6.719 -21.117 1.00 91.00 206 ASP A O 1
ATOM 1565 N N . ASP A 1 207 ? 10.023 4.633 -20.643 1.00 91.69 207 ASP A N 1
ATOM 1566 C CA . ASP A 1 207 ? 8.611 4.857 -20.941 1.00 91.69 207 ASP A CA 1
ATOM 1567 C C . ASP A 1 207 ? 7.660 3.903 -20.185 1.00 91.69 207 ASP A C 1
ATOM 1569 O O . ASP A 1 207 ? 8.062 3.065 -19.371 1.00 91.69 207 ASP A O 1
ATOM 1573 N N . VAL A 1 208 ? 6.360 4.035 -20.475 1.00 93.19 208 VAL A N 1
ATOM 1574 C CA . VAL A 1 208 ? 5.295 3.205 -19.894 1.00 93.19 208 VAL A CA 1
ATOM 1575 C C . VAL A 1 208 ? 5.434 1.730 -20.285 1.00 93.19 208 VAL A C 1
ATOM 1577 O O . VAL A 1 208 ? 5.124 0.872 -19.465 1.00 93.19 208 VAL A O 1
ATOM 1580 N N . ARG A 1 209 ? 5.896 1.411 -21.503 1.00 95.88 209 ARG A N 1
ATOM 1581 C CA . ARG A 1 209 ? 6.007 0.023 -21.983 1.00 95.88 209 ARG A CA 1
ATOM 1582 C C . ARG A 1 209 ? 7.084 -0.726 -21.208 1.00 95.88 209 ARG A C 1
ATOM 1584 O O . ARG A 1 209 ? 6.826 -1.830 -20.734 1.00 95.88 209 ARG A O 1
ATOM 1591 N N . GLU A 1 210 ? 8.249 -0.107 -21.022 1.00 96.69 210 GLU A N 1
ATOM 1592 C CA . GLU A 1 210 ? 9.310 -0.655 -20.176 1.00 96.69 210 GLU A CA 1
ATOM 1593 C C . GLU A 1 210 ? 8.833 -0.775 -18.722 1.00 96.69 210 GLU A C 1
ATOM 1595 O O . GLU A 1 210 ? 9.025 -1.819 -18.099 1.00 96.69 210 GLU A O 1
ATOM 1600 N N . GLY A 1 211 ? 8.128 0.240 -18.206 1.00 96.12 211 GLY A N 1
ATOM 1601 C CA . GLY A 1 211 ? 7.525 0.202 -16.874 1.00 96.12 211 GLY A CA 1
ATOM 1602 C C . GLY A 1 211 ? 6.583 -0.992 -16.677 1.00 96.12 211 GLY A C 1
ATOM 1603 O O . GLY A 1 211 ? 6.701 -1.701 -15.680 1.00 96.12 211 GLY A O 1
ATOM 1604 N N . VAL A 1 212 ? 5.684 -1.263 -17.627 1.00 97.56 212 VAL A N 1
ATOM 1605 C CA . VAL A 1 212 ? 4.768 -2.420 -17.592 1.00 97.56 212 VAL A CA 1
ATOM 1606 C C . VAL A 1 212 ? 5.534 -3.740 -17.700 1.00 97.56 212 VAL A C 1
ATOM 1608 O O . VAL A 1 212 ? 5.266 -4.668 -16.937 1.00 97.56 212 VAL A O 1
ATOM 1611 N N . ALA A 1 213 ? 6.535 -3.822 -18.578 1.00 98.06 213 ALA A N 1
ATOM 1612 C CA . ALA A 1 213 ? 7.366 -5.016 -18.712 1.00 98.06 213 ALA A CA 1
ATOM 1613 C C . ALA A 1 213 ? 8.130 -5.343 -17.417 1.00 98.06 213 ALA A C 1
ATOM 1615 O O . ALA A 1 213 ? 8.240 -6.512 -17.052 1.00 98.06 213 ALA A O 1
ATOM 1616 N N . ILE A 1 214 ? 8.590 -4.330 -16.674 1.00 98.12 214 ILE A N 1
ATOM 1617 C CA . ILE A 1 214 ? 9.189 -4.506 -15.341 1.00 98.12 214 ILE A CA 1
ATOM 1618 C C . ILE A 1 214 ? 8.168 -5.069 -14.342 1.00 98.12 214 ILE A C 1
ATOM 1620 O O . ILE A 1 214 ? 8.509 -5.961 -13.565 1.00 98.12 214 ILE A O 1
ATOM 1624 N N . MET A 1 215 ? 6.915 -4.598 -14.367 1.00 98.25 215 MET A N 1
ATOM 1625 C CA . MET A 1 215 ? 5.860 -5.123 -13.484 1.00 98.25 215 MET A CA 1
ATOM 1626 C C . MET A 1 215 ? 5.620 -6.621 -13.722 1.00 98.25 215 MET A C 1
ATOM 1628 O O . MET A 1 215 ? 5.490 -7.381 -12.759 1.00 98.25 215 MET A O 1
ATOM 1632 N N . HIS A 1 216 ? 5.625 -7.054 -14.989 1.00 98.12 216 HIS A N 1
ATOM 1633 C CA . HIS A 1 216 ? 5.565 -8.474 -15.358 1.00 98.12 216 HIS A CA 1
ATOM 1634 C C . HIS A 1 216 ? 6.813 -9.239 -14.938 1.00 98.12 216 HIS A C 1
ATOM 1636 O O . HIS A 1 216 ? 6.687 -10.296 -14.322 1.00 98.12 216 HIS A O 1
ATOM 1642 N N . HIS A 1 217 ? 7.999 -8.696 -15.222 1.00 97.50 217 HIS A N 1
ATOM 1643 C CA . HIS A 1 217 ? 9.282 -9.316 -14.892 1.00 97.50 217 HIS A CA 1
ATOM 1644 C C . HIS A 1 217 ? 9.413 -9.598 -13.392 1.00 97.50 217 HIS A C 1
ATOM 1646 O O . HIS A 1 217 ? 9.805 -10.692 -12.992 1.00 97.50 217 HIS A O 1
ATOM 1652 N N . GLU A 1 218 ? 9.024 -8.639 -12.551 1.00 97.56 218 GLU A N 1
ATOM 1653 C CA . GLU A 1 218 ? 9.054 -8.808 -11.098 1.00 97.56 218 GLU A CA 1
ATOM 1654 C C . GLU A 1 218 ? 7.847 -9.576 -10.555 1.00 97.56 218 GLU A C 1
ATOM 1656 O O . GLU A 1 218 ? 7.865 -10.000 -9.397 1.00 97.56 218 GLU A O 1
ATOM 1661 N N . GLY A 1 219 ? 6.817 -9.790 -11.375 1.00 97.44 219 GLY A N 1
ATOM 1662 C CA . GLY A 1 219 ? 5.601 -10.483 -10.990 1.00 97.44 219 GLY A CA 1
ATOM 1663 C C . GLY A 1 219 ? 4.829 -9.738 -9.905 1.00 97.44 219 GLY A C 1
ATOM 1664 O O . GLY A 1 219 ? 4.398 -10.364 -8.947 1.00 97.44 219 GLY A O 1
ATOM 1665 N N . VAL A 1 220 ? 4.648 -8.423 -10.049 1.00 98.25 220 VAL A N 1
ATOM 1666 C CA . VAL A 1 220 ? 4.037 -7.565 -9.020 1.00 98.25 220 VAL A CA 1
ATOM 1667 C C . VAL A 1 220 ? 2.608 -8.004 -8.681 1.00 98.25 220 VAL A C 1
ATOM 1669 O O . VAL A 1 220 ? 1.778 -8.141 -9.582 1.00 98.25 220 VAL A O 1
ATOM 1672 N N . ASP A 1 221 ? 2.322 -8.170 -7.387 1.00 97.75 221 ASP A N 1
ATOM 1673 C CA . ASP A 1 221 ? 1.006 -8.569 -6.864 1.00 97.75 221 ASP A CA 1
ATOM 1674 C C . ASP A 1 221 ? 0.211 -7.370 -6.348 1.00 97.75 221 ASP A C 1
ATOM 1676 O O . ASP A 1 221 ? -1.011 -7.311 -6.473 1.00 97.75 221 ASP A O 1
ATOM 1680 N N . VAL A 1 222 ? 0.909 -6.394 -5.767 1.00 96.94 222 VAL A N 1
ATOM 1681 C CA . VAL A 1 222 ? 0.304 -5.194 -5.192 1.00 96.94 222 VAL A CA 1
ATOM 1682 C C . VAL A 1 222 ? 1.137 -3.983 -5.587 1.00 96.94 222 VAL A C 1
ATOM 1684 O O . VAL A 1 222 ? 2.366 -4.037 -5.556 1.00 96.94 222 VAL A O 1
ATOM 1687 N N . SER A 1 223 ? 0.507 -2.862 -5.926 1.00 95.19 223 SER A N 1
ATOM 1688 C CA . SER A 1 223 ? 1.244 -1.607 -6.067 1.00 95.19 223 SER A CA 1
ATOM 1689 C C . SER A 1 223 ? 0.502 -0.417 -5.501 1.00 95.19 223 SER A C 1
ATOM 1691 O O . SER A 1 223 ? -0.727 -0.386 -5.458 1.00 95.19 223 SER A O 1
ATOM 1693 N N . ILE A 1 224 ? 1.273 0.608 -5.160 1.00 91.44 224 ILE A N 1
ATOM 1694 C CA . ILE A 1 224 ? 0.755 1.941 -4.897 1.00 91.44 224 ILE A CA 1
ATOM 1695 C C . ILE A 1 224 ? 1.323 2.924 -5.916 1.00 91.44 224 ILE A C 1
ATOM 1697 O O . ILE A 1 224 ? 2.533 2.990 -6.133 1.00 91.44 224 ILE A O 1
ATOM 1701 N N . THR A 1 225 ? 0.433 3.677 -6.546 1.00 88.69 225 THR A N 1
ATOM 1702 C CA . THR A 1 225 ? 0.772 4.721 -7.507 1.00 88.69 225 THR A CA 1
ATOM 1703 C C . THR A 1 225 ? 0.809 6.057 -6.789 1.00 88.69 225 THR A C 1
ATOM 1705 O O . THR A 1 225 ? -0.184 6.487 -6.196 1.00 88.69 225 THR A O 1
ATOM 1708 N N . GLY A 1 226 ? 1.977 6.696 -6.819 1.00 76.31 226 GLY A N 1
ATOM 1709 C CA . GLY A 1 226 ? 2.145 8.076 -6.391 1.00 76.31 226 GLY A CA 1
ATOM 1710 C C . GLY A 1 226 ? 1.744 9.045 -7.499 1.00 76.31 226 GLY A C 1
ATOM 1711 O O . GLY A 1 226 ? 1.961 8.785 -8.684 1.00 76.31 226 GLY A O 1
ATOM 1712 N N . ASN A 1 227 ? 1.208 10.194 -7.105 1.00 67.75 227 ASN A N 1
ATOM 1713 C CA . ASN A 1 227 ? 0.880 11.265 -8.039 1.00 67.75 227 ASN A CA 1
ATOM 1714 C C . ASN A 1 227 ? 2.085 12.205 -8.141 1.00 67.75 227 ASN A C 1
ATOM 1716 O O . ASN A 1 227 ? 2.622 12.636 -7.120 1.00 67.75 227 ASN A O 1
ATOM 1720 N N . SER A 1 228 ? 2.520 12.515 -9.362 1.00 64.12 228 SER A N 1
ATOM 1721 C CA . SER A 1 228 ? 3.540 13.548 -9.595 1.00 64.12 228 SER A CA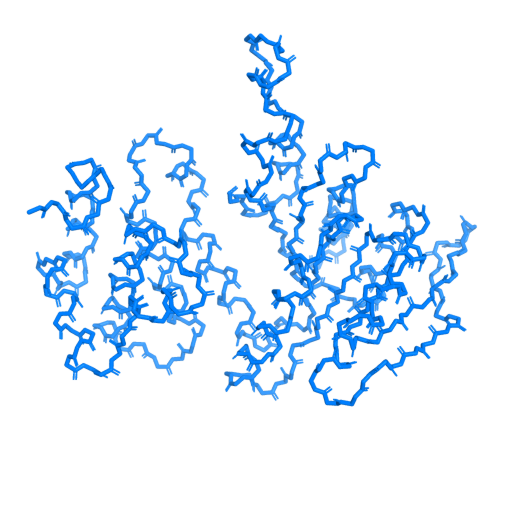 1
ATOM 1722 C C . SER A 1 228 ? 2.878 14.925 -9.580 1.00 64.12 228 SER A C 1
ATOM 1724 O O . SER A 1 228 ? 1.682 15.031 -9.819 1.00 64.12 228 SER A O 1
ATOM 1726 N N . THR A 1 229 ? 3.632 15.996 -9.330 1.00 62.94 229 THR A N 1
ATOM 1727 C CA . THR A 1 229 ? 3.171 17.370 -9.599 1.00 62.94 229 THR A CA 1
ATOM 1728 C C . THR A 1 229 ? 3.104 17.675 -11.098 1.00 62.94 229 THR A C 1
ATOM 1730 O O . THR A 1 229 ? 2.448 18.636 -11.494 1.00 62.94 229 THR A O 1
ATOM 1733 N N . ASN A 1 230 ? 3.737 16.842 -11.931 1.00 71.44 230 ASN A N 1
ATOM 1734 C CA . ASN A 1 230 ? 3.755 16.965 -13.379 1.00 71.44 230 ASN A CA 1
ATOM 1735 C C . ASN A 1 230 ? 2.931 15.838 -14.048 1.00 71.44 230 ASN A C 1
ATOM 1737 O O . ASN A 1 230 ? 3.328 14.672 -13.956 1.00 71.44 230 ASN A O 1
ATOM 1741 N N . PRO A 1 231 ? 1.829 16.149 -14.768 1.00 71.81 231 PRO A N 1
ATOM 1742 C CA . PRO A 1 231 ? 1.002 15.145 -15.448 1.00 71.81 231 PRO A CA 1
ATOM 1743 C C . PRO A 1 231 ? 1.763 14.263 -16.435 1.00 71.81 231 PRO A C 1
ATOM 1745 O O . PRO A 1 231 ? 1.405 13.102 -16.612 1.00 71.81 231 PRO A O 1
ATOM 1748 N N . THR A 1 232 ? 2.828 14.773 -17.060 1.00 74.50 232 THR A N 1
ATOM 1749 C CA . THR A 1 232 ? 3.608 13.987 -18.030 1.00 74.50 232 THR A CA 1
ATOM 1750 C C . THR A 1 232 ? 4.445 12.891 -17.374 1.00 74.50 232 THR A C 1
ATOM 1752 O O . THR A 1 232 ? 4.979 12.030 -18.065 1.00 74.50 232 THR A O 1
ATOM 1755 N N . ARG A 1 233 ? 4.549 12.898 -16.040 1.00 74.62 233 ARG A N 1
ATOM 1756 C CA . ARG A 1 233 ? 5.314 11.934 -15.237 1.00 74.62 233 ARG A CA 1
ATOM 1757 C C . ARG A 1 233 ? 4.419 11.031 -14.391 1.00 74.62 233 ARG A C 1
ATOM 1759 O O . ARG A 1 233 ? 4.884 10.425 -13.424 1.00 74.62 233 ARG A O 1
ATOM 1766 N N . PHE A 1 234 ? 3.130 10.966 -14.715 1.00 80.62 234 PHE A N 1
ATOM 1767 C CA . PHE A 1 234 ? 2.178 10.110 -14.021 1.00 80.62 234 PHE A CA 1
ATOM 1768 C C . PHE A 1 234 ? 2.482 8.639 -14.283 1.00 80.62 234 PHE A C 1
ATOM 1770 O O . PHE A 1 234 ? 2.663 8.229 -15.423 1.00 80.62 234 PHE A O 1
ATOM 1777 N N . GLN A 1 235 ? 2.465 7.841 -13.216 1.00 87.81 235 GLN A N 1
ATOM 1778 C CA . GLN A 1 235 ? 2.702 6.396 -13.293 1.00 87.81 235 GLN A CA 1
ATOM 1779 C C . GLN A 1 235 ? 1.403 5.580 -13.372 1.00 87.81 235 GLN A C 1
ATOM 1781 O O . GLN A 1 235 ? 1.431 4.357 -13.488 1.00 87.81 235 GLN A O 1
ATOM 1786 N N . HIS A 1 236 ? 0.248 6.255 -13.380 1.00 90.38 236 HIS A N 1
ATOM 1787 C CA . HIS A 1 236 ? -1.057 5.625 -13.590 1.00 90.38 236 HIS A CA 1
ATOM 1788 C C . HIS A 1 236 ? -1.154 4.806 -14.886 1.00 90.38 236 HIS A C 1
ATOM 1790 O O . HIS A 1 236 ? -1.746 3.730 -14.826 1.00 90.38 236 HIS A O 1
ATOM 1796 N N . PRO A 1 237 ? -0.580 5.226 -16.036 1.00 92.31 237 PRO A N 1
ATOM 1797 C CA . PRO A 1 237 ? -0.608 4.403 -17.245 1.00 92.31 237 PRO A CA 1
ATOM 1798 C C . PRO A 1 237 ? 0.076 3.042 -17.071 1.00 92.31 237 PRO A C 1
ATOM 1800 O O . PRO A 1 237 ? -0.412 2.055 -17.617 1.00 92.31 237 PRO A O 1
ATOM 1803 N N . VAL A 1 238 ? 1.150 2.960 -16.271 1.00 94.81 238 VAL A N 1
ATOM 1804 C CA . VAL A 1 238 ? 1.811 1.683 -15.948 1.00 94.81 238 VAL A CA 1
ATOM 1805 C C . VAL A 1 238 ? 0.868 0.798 -15.133 1.00 94.81 238 VAL A C 1
ATOM 1807 O O . VAL A 1 238 ? 0.610 -0.339 -15.520 1.00 94.81 238 VAL A O 1
ATOM 1810 N N . ALA A 1 239 ? 0.292 1.336 -14.052 1.00 95.19 239 ALA A N 1
ATOM 1811 C CA . ALA A 1 239 ? -0.648 0.603 -13.200 1.00 95.19 239 ALA A CA 1
ATOM 1812 C C . ALA A 1 239 ? -1.885 0.115 -13.973 1.00 95.19 239 ALA A C 1
ATOM 1814 O O . ALA A 1 239 ? -2.280 -1.041 -13.847 1.00 95.19 239 ALA A O 1
ATOM 1815 N N . GLY A 1 240 ? -2.485 0.988 -14.788 1.00 95.75 240 GLY A N 1
ATOM 1816 C CA . GLY A 1 240 ? -3.691 0.684 -15.559 1.00 95.75 240 GLY A CA 1
ATOM 1817 C C . GLY A 1 240 ? -3.463 -0.347 -16.655 1.00 95.75 240 GLY A C 1
ATOM 1818 O O . GLY A 1 240 ? -4.248 -1.286 -16.778 1.00 95.75 240 GLY A O 1
ATOM 1819 N N . THR A 1 241 ? -2.364 -0.225 -17.401 1.00 96.81 241 THR A N 1
ATOM 1820 C CA . THR A 1 241 ? -2.014 -1.201 -18.443 1.00 96.81 241 THR A CA 1
ATOM 1821 C C . THR A 1 241 ? -1.713 -2.562 -17.820 1.00 96.81 241 THR A C 1
ATOM 1823 O O . THR A 1 241 ? -2.307 -3.562 -18.215 1.00 96.81 241 THR A O 1
ATOM 1826 N N . TYR A 1 242 ? -0.893 -2.598 -16.764 1.00 97.75 242 TYR A N 1
ATOM 1827 C CA . TYR A 1 242 ? -0.571 -3.839 -16.061 1.00 97.75 242 TYR A CA 1
ATOM 1828 C C . TYR A 1 242 ? -1.805 -4.486 -15.408 1.00 97.75 242 TYR A C 1
ATOM 1830 O O . TYR A 1 242 ? -1.946 -5.707 -15.449 1.00 97.75 242 TYR A O 1
ATOM 1838 N N . LYS A 1 243 ? -2.746 -3.695 -14.865 1.00 97.62 243 LYS A N 1
ATOM 1839 C CA . LYS A 1 243 ? -4.025 -4.205 -14.337 1.00 97.62 243 LYS A CA 1
ATOM 1840 C C . LYS A 1 243 ? -4.842 -4.896 -15.415 1.00 97.62 243 LYS A C 1
ATOM 1842 O O . LYS A 1 243 ? -5.321 -6.005 -15.181 1.00 97.62 243 LYS A O 1
ATOM 1847 N N . LYS A 1 244 ? -4.990 -4.254 -16.574 1.00 97.69 244 LYS A N 1
ATOM 1848 C CA . LYS A 1 244 ? -5.709 -4.822 -17.715 1.00 97.69 244 LYS A CA 1
ATOM 1849 C C . LYS A 1 244 ? -5.088 -6.156 -18.139 1.00 97.69 244 LYS A C 1
ATOM 1851 O O . LYS A 1 244 ? -5.797 -7.154 -18.211 1.00 97.69 244 LYS A O 1
ATOM 1856 N N . GLU A 1 245 ? -3.774 -6.188 -18.337 1.00 97.69 245 GLU A N 1
ATOM 1857 C CA . GLU A 1 245 ? -3.060 -7.398 -18.764 1.00 97.69 245 GLU A CA 1
ATOM 1858 C C . GLU A 1 245 ? -3.126 -8.515 -17.709 1.00 97.69 245 GLU A C 1
ATOM 1860 O O . GLU A 1 245 ? -3.339 -9.674 -18.055 1.00 97.69 245 GLU A O 1
ATOM 1865 N N . CYS A 1 246 ? -3.032 -8.189 -16.414 1.00 98.19 246 CYS A N 1
ATOM 1866 C CA . CYS A 1 246 ? -3.240 -9.161 -15.336 1.00 98.19 246 CYS A CA 1
ATOM 1867 C C . CYS A 1 246 ? -4.637 -9.795 -15.397 1.00 98.19 246 CYS A C 1
ATOM 1869 O O . CYS A 1 246 ? -4.755 -11.012 -15.274 1.00 98.19 246 CYS A O 1
ATOM 1871 N N . ILE A 1 247 ? -5.686 -8.993 -15.613 1.00 97.19 247 ILE A N 1
ATOM 1872 C CA . ILE A 1 247 ? -7.066 -9.491 -15.737 1.00 97.19 247 ILE A CA 1
ATOM 1873 C C . ILE A 1 247 ? -7.189 -10.443 -16.930 1.00 97.19 247 ILE A C 1
ATOM 1875 O O . ILE A 1 247 ? -7.745 -11.529 -16.781 1.00 97.19 247 ILE A O 1
ATOM 1879 N N . GLU A 1 248 ? -6.641 -10.069 -18.088 1.00 97.88 248 GLU A N 1
ATOM 1880 C CA . GLU A 1 248 ? -6.650 -10.899 -19.302 1.00 97.88 248 GLU A CA 1
ATOM 1881 C C . GLU A 1 248 ? -5.899 -12.228 -19.106 1.00 97.88 248 GLU A C 1
ATOM 1883 O O . GLU A 1 248 ? -6.279 -13.248 -19.676 1.00 97.88 248 GLU A O 1
ATOM 1888 N N . GLN A 1 249 ? -4.877 -12.240 -18.248 1.00 97.56 249 GLN A N 1
ATOM 1889 C CA . GLN A 1 249 ? -4.110 -13.433 -17.878 1.00 97.56 249 GLN A CA 1
ATOM 1890 C C . GLN A 1 249 ? -4.727 -14.232 -16.715 1.00 97.56 249 GLN A C 1
ATOM 1892 O O . GLN A 1 249 ? -4.178 -15.260 -16.318 1.00 97.56 249 GLN A O 1
ATOM 1897 N N . GLY A 1 250 ? -5.829 -13.766 -16.116 1.00 96.94 250 GLY A N 1
ATOM 1898 C CA . GLY A 1 250 ? -6.400 -14.367 -14.905 1.00 96.94 250 GLY A CA 1
ATOM 1899 C C . GLY A 1 250 ? -5.519 -14.217 -13.655 1.00 96.94 250 GLY A C 1
ATOM 1900 O O . GLY A 1 250 ? -5.719 -14.920 -12.662 1.00 96.94 250 GLY A O 1
ATOM 1901 N N . LYS A 1 251 ? -4.541 -13.306 -13.681 1.00 96.06 251 LYS A N 1
ATOM 1902 C CA . LYS A 1 251 ? -3.648 -13.006 -12.562 1.00 96.06 251 LYS A CA 1
ATOM 1903 C C . LYS A 1 251 ? -4.285 -11.964 -11.643 1.00 96.06 251 LYS A C 1
ATOM 1905 O O . LYS A 1 251 ? -4.760 -10.917 -12.080 1.00 96.06 251 LYS A O 1
ATOM 1910 N N . LYS A 1 252 ? -4.261 -12.224 -10.334 1.00 95.31 252 LYS A N 1
ATOM 1911 C CA . LYS A 1 252 ? -4.671 -11.232 -9.333 1.00 95.31 252 LYS A CA 1
ATOM 1912 C C . LYS A 1 252 ? -3.591 -10.160 -9.193 1.00 95.31 252 LYS A C 1
ATOM 1914 O O . LYS A 1 252 ? -2.425 -10.481 -8.997 1.00 95.31 252 LYS A O 1
ATOM 1919 N N . TYR A 1 253 ? -4.005 -8.902 -9.246 1.00 96.88 253 TYR A N 1
ATOM 1920 C CA . TYR A 1 253 ? -3.170 -7.743 -8.946 1.00 96.88 253 TYR A CA 1
ATOM 1921 C C . TYR A 1 253 ? -4.032 -6.688 -8.252 1.00 96.88 253 TYR A C 1
ATOM 1923 O O . TYR A 1 253 ? -5.137 -6.408 -8.725 1.00 96.88 253 TYR A O 1
ATOM 1931 N N . PHE A 1 254 ? -3.555 -6.143 -7.131 1.00 95.62 254 PHE A N 1
ATOM 1932 C CA . PHE A 1 254 ? -4.237 -5.102 -6.358 1.00 95.62 254 PHE A CA 1
ATOM 1933 C C . PHE A 1 254 ? -3.533 -3.756 -6.539 1.00 95.62 254 PHE A C 1
ATOM 1935 O O . PHE A 1 254 ? -2.353 -3.599 -6.224 1.00 95.62 254 PHE A O 1
ATOM 1942 N N . SER A 1 255 ? -4.257 -2.769 -7.049 1.00 94.31 255 SER A N 1
ATOM 1943 C CA . SER A 1 255 ? -3.715 -1.466 -7.401 1.00 94.31 255 SER A CA 1
ATOM 1944 C C . SER A 1 255 ? -4.302 -0.381 -6.514 1.00 94.31 255 SER A C 1
ATOM 1946 O O . SER A 1 255 ? -5.518 -0.274 -6.362 1.00 94.31 255 SER A O 1
ATOM 1948 N N . VAL A 1 256 ? -3.436 0.454 -5.951 1.00 91.69 256 VAL A N 1
ATOM 1949 C CA . VAL A 1 256 ? -3.836 1.564 -5.090 1.00 91.69 256 VAL A CA 1
ATOM 1950 C C . VAL A 1 256 ? -3.424 2.884 -5.716 1.00 91.69 256 VAL A C 1
ATOM 1952 O O . VAL A 1 256 ? -2.263 3.070 -6.071 1.00 91.69 256 VAL A O 1
ATOM 1955 N N . ALA A 1 257 ? -4.356 3.827 -5.813 1.00 87.62 257 ALA A N 1
ATOM 1956 C CA . ALA A 1 257 ? -4.048 5.212 -6.157 1.00 87.62 257 ALA A CA 1
ATOM 1957 C C . ALA A 1 257 ? -3.910 6.038 -4.866 1.00 87.62 257 ALA A C 1
ATOM 1959 O O . ALA A 1 257 ? -4.850 6.130 -4.077 1.00 87.62 257 ALA A O 1
ATOM 1960 N N . SER A 1 258 ? -2.727 6.612 -4.622 1.00 80.31 258 SER A N 1
ATOM 1961 C CA . SER A 1 258 ? -2.439 7.367 -3.394 1.00 80.31 258 SER A CA 1
ATOM 1962 C C . SER A 1 258 ? -3.106 8.746 -3.389 1.00 80.31 258 SER A C 1
ATOM 1964 O O . SER A 1 258 ? -3.024 9.477 -4.370 1.00 80.31 258 SER A O 1
ATOM 1966 N N . GLY A 1 259 ? -3.699 9.147 -2.261 1.00 62.53 259 GLY A N 1
ATOM 1967 C CA . GLY A 1 259 ? -4.451 10.401 -2.118 1.00 62.53 259 GLY A CA 1
ATOM 1968 C C . GLY A 1 259 ? -3.631 11.680 -2.032 1.00 62.53 259 GLY A C 1
ATOM 1969 O O . GLY A 1 259 ? -4.156 12.767 -2.282 1.00 62.53 259 GLY A O 1
ATOM 1970 N N . GLY A 1 260 ? -2.330 11.575 -1.735 1.00 56.78 260 GLY A N 1
ATOM 1971 C CA . GLY A 1 260 ? -1.458 12.731 -1.482 1.00 56.78 260 GLY A CA 1
ATOM 1972 C C . GLY A 1 260 ? -1.429 13.767 -2.615 1.00 56.78 260 GLY A C 1
ATOM 1973 O O . GLY A 1 260 ? -1.238 14.952 -2.345 1.00 56.78 260 GLY A O 1
ATOM 1974 N N . GLY A 1 261 ? -1.685 13.345 -3.860 1.00 49.91 261 GLY A N 1
ATOM 1975 C CA . GLY A 1 261 ? -1.860 14.258 -4.998 1.00 49.91 261 GLY A CA 1
ATOM 1976 C C . GLY A 1 261 ? -3.243 14.241 -5.650 1.00 49.91 261 GLY A C 1
ATOM 1977 O O . GLY A 1 261 ? -3.494 15.080 -6.503 1.00 49.91 261 GLY A O 1
ATOM 1978 N N . THR A 1 262 ? -4.161 13.346 -5.273 1.00 48.75 262 THR A N 1
ATOM 1979 C CA . THR A 1 262 ? -5.460 13.222 -5.965 1.00 48.75 262 THR A CA 1
ATOM 1980 C C . THR A 1 262 ? -6.350 14.428 -5.689 1.00 48.75 262 THR A C 1
ATOM 1982 O O . THR A 1 262 ? -7.017 14.928 -6.588 1.00 48.75 262 THR A O 1
ATOM 1985 N N . GLY A 1 263 ? -6.285 14.953 -4.462 1.00 49.88 263 GLY A N 1
ATOM 1986 C CA . GLY A 1 263 ? -6.977 16.185 -4.070 1.00 49.88 263 GLY A CA 1
ATOM 1987 C C . GLY A 1 263 ? -6.153 17.469 -4.223 1.00 49.88 263 GLY A C 1
ATOM 1988 O O . GLY A 1 263 ? -6.671 18.545 -3.954 1.00 49.88 263 GLY A O 1
ATOM 1989 N N . ARG A 1 264 ? -4.867 17.388 -4.601 1.00 54.75 264 ARG A N 1
ATOM 1990 C CA . ARG A 1 264 ? -3.946 18.549 -4.623 1.00 54.75 264 ARG A CA 1
ATOM 1991 C C . ARG A 1 264 ? -3.347 18.842 -5.992 1.00 54.75 264 ARG A C 1
ATOM 1993 O O . ARG A 1 264 ? -3.012 19.986 -6.280 1.00 54.75 264 ARG A O 1
ATOM 2000 N N . THR A 1 265 ? -3.234 17.841 -6.851 1.00 58.81 265 THR A N 1
ATOM 2001 C CA . THR A 1 265 ? -2.600 17.966 -8.157 1.00 58.81 265 THR A CA 1
ATOM 2002 C C . THR A 1 265 ? -3.637 17.754 -9.240 1.00 58.81 265 THR A C 1
ATOM 2004 O O . THR A 1 265 ? -4.252 16.692 -9.322 1.00 58.81 265 THR A O 1
ATOM 2007 N N . LEU A 1 266 ? -3.833 18.784 -10.067 1.00 67.81 266 LEU A N 1
ATOM 2008 C CA . LEU A 1 266 ? -4.851 18.814 -11.121 1.00 67.81 266 LEU A CA 1
ATOM 2009 C C . LEU A 1 266 ? -6.281 18.573 -10.603 1.00 67.81 266 LEU A C 1
ATOM 2011 O O . LEU A 1 266 ? -7.117 18.011 -11.315 1.00 67.81 266 LEU A O 1
ATOM 2015 N N . HIS A 1 267 ? -6.561 19.002 -9.365 1.00 67.94 267 HIS A N 1
ATOM 2016 C CA . HIS A 1 267 ? -7.930 19.125 -8.868 1.00 67.94 267 HIS A CA 1
ATOM 2017 C C . HIS A 1 267 ? -8.686 20.149 -9.736 1.00 67.94 267 HIS A C 1
ATOM 2019 O O . HIS A 1 267 ? -8.070 21.144 -10.133 1.00 67.94 267 HIS A O 1
ATOM 2025 N N . PRO A 1 268 ? -9.986 19.954 -10.026 1.00 67.75 268 PRO A N 1
ATOM 2026 C CA . PRO A 1 268 ? -10.770 20.891 -10.834 1.00 67.75 268 PRO A CA 1
ATOM 2027 C C . PRO A 1 268 ? -10.650 22.347 -10.374 1.00 67.75 268 PRO A C 1
ATOM 2029 O O . PRO A 1 268 ? -10.417 23.225 -11.204 1.00 67.75 268 PRO A O 1
ATOM 2032 N N . ASP A 1 269 ? -10.696 22.580 -9.059 1.00 66.56 269 ASP A N 1
ATOM 2033 C CA . ASP A 1 269 ? -10.540 23.919 -8.474 1.00 66.56 269 ASP A CA 1
ATOM 2034 C C . ASP A 1 269 ? -9.141 24.503 -8.715 1.00 66.56 269 ASP A C 1
ATOM 2036 O O . ASP A 1 269 ? -9.006 25.686 -9.017 1.00 66.56 269 ASP A O 1
ATOM 2040 N N . ASN A 1 270 ? -8.095 23.671 -8.662 1.00 66.50 270 ASN A N 1
ATOM 2041 C CA . ASN A 1 270 ? -6.711 24.108 -8.881 1.00 66.50 270 ASN A CA 1
ATOM 2042 C C . ASN A 1 270 ? -6.444 24.457 -10.348 1.00 66.50 270 ASN A C 1
ATOM 2044 O O . ASN A 1 270 ? -5.545 25.238 -10.642 1.00 66.50 270 ASN A O 1
ATOM 2048 N N . MET A 1 271 ? -7.210 23.862 -11.262 1.00 70.69 271 MET A N 1
ATOM 2049 C CA . MET A 1 271 ? -7.075 24.061 -12.704 1.00 70.69 271 MET A CA 1
ATOM 2050 C C . MET A 1 271 ? -8.116 25.024 -13.274 1.00 70.69 271 MET A C 1
ATOM 2052 O O . MET A 1 271 ? -8.178 25.178 -14.491 1.00 70.69 271 MET A O 1
ATOM 2056 N N . ALA A 1 272 ? -8.944 25.640 -12.419 1.00 73.38 272 ALA A N 1
ATOM 2057 C CA . ALA A 1 272 ? -10.078 26.473 -12.821 1.00 73.38 272 ALA A CA 1
ATOM 2058 C C . ALA A 1 272 ? -10.963 25.802 -13.895 1.00 73.38 272 ALA A C 1
ATOM 2060 O O . ALA A 1 272 ? -11.503 26.459 -14.782 1.00 73.38 272 ALA A O 1
ATOM 2061 N N . ALA A 1 273 ? -11.099 24.475 -13.828 1.00 72.56 273 ALA A N 1
ATOM 2062 C CA . ALA A 1 273 ? -11.657 23.670 -14.913 1.00 72.56 273 ALA A CA 1
ATOM 2063 C C . ALA A 1 273 ? -13.202 23.691 -14.966 1.00 72.56 273 ALA A C 1
ATOM 2065 O O . ALA A 1 273 ? -13.801 23.096 -15.860 1.00 72.56 273 ALA A O 1
ATOM 2066 N N . GLY A 1 274 ? -13.849 24.378 -14.018 1.00 64.31 274 GLY A N 1
ATOM 2067 C CA . GLY A 1 274 ? -15.299 24.549 -13.956 1.00 64.31 274 GLY A CA 1
ATOM 2068 C C . GLY A 1 274 ? -16.086 23.270 -13.614 1.00 64.31 274 GLY A C 1
ATOM 2069 O O . GLY A 1 274 ? -15.504 22.222 -13.317 1.00 64.31 274 GLY A O 1
ATOM 2070 N N . PRO A 1 275 ? -17.430 23.350 -13.624 1.00 58.25 275 PRO A N 1
ATOM 2071 C CA . PRO A 1 275 ? -18.311 22.201 -13.406 1.00 58.25 275 PRO A CA 1
ATOM 2072 C C . PRO A 1 275 ? -18.108 21.097 -14.460 1.00 58.25 275 PRO A C 1
ATOM 2074 O O . PRO A 1 275 ? -17.766 21.386 -15.601 1.00 58.25 275 PRO A O 1
ATOM 2077 N N . ALA A 1 276 ? -18.357 19.836 -14.082 1.00 59.88 276 ALA A N 1
ATOM 2078 C CA . ALA A 1 276 ? -18.147 18.621 -14.896 1.00 59.88 276 ALA A CA 1
ATOM 2079 C C . ALA A 1 276 ? -16.681 18.247 -15.210 1.00 59.88 276 ALA A C 1
ATOM 2081 O O . ALA A 1 276 ? -16.430 17.289 -15.940 1.00 59.88 276 ALA A O 1
ATOM 2082 N N . SER A 1 277 ? -15.709 18.927 -14.602 1.00 62.84 277 SER A N 1
ATOM 2083 C CA . SER A 1 277 ? -14.315 18.486 -14.598 1.00 62.84 277 SER A CA 1
ATOM 2084 C C . SER A 1 277 ? -14.070 17.503 -13.454 1.00 62.84 277 SER A C 1
ATOM 2086 O O . SER A 1 277 ? -14.272 17.833 -12.290 1.00 62.84 277 SER A O 1
ATOM 2088 N N . TYR A 1 278 ? -13.624 16.288 -13.777 1.00 63.41 278 TYR A N 1
ATOM 2089 C CA . TYR A 1 278 ? -13.434 15.206 -12.797 1.00 63.41 278 TYR A CA 1
ATOM 2090 C C . TYR A 1 278 ? -12.058 15.224 -12.110 1.00 63.41 278 TYR A C 1
ATOM 2092 O O . TYR A 1 278 ? -11.835 14.469 -11.173 1.00 63.41 278 TYR A O 1
ATOM 2100 N N . GLY A 1 279 ? -11.138 16.090 -12.552 1.00 74.00 279 GLY A N 1
ATOM 2101 C CA . GLY A 1 279 ? -9.743 16.110 -12.106 1.00 74.00 279 GLY A CA 1
ATOM 2102 C C . GLY A 1 279 ? -8.946 14.960 -12.723 1.00 74.00 279 GLY A C 1
ATOM 2103 O O . GLY A 1 279 ? -9.385 13.808 -12.727 1.00 74.00 279 GLY A O 1
ATOM 2104 N N . MET A 1 280 ? -7.763 15.250 -13.269 1.00 77.12 280 MET A N 1
ATOM 2105 C CA . MET A 1 280 ? -6.995 14.242 -14.018 1.00 77.12 280 MET A CA 1
ATOM 2106 C C . MET A 1 280 ? -6.557 13.087 -13.113 1.00 77.12 280 MET A C 1
ATOM 2108 O O . MET A 1 280 ? -6.688 11.919 -13.467 1.00 77.12 280 MET A O 1
ATOM 2112 N N . THR A 1 281 ? -6.084 13.408 -11.913 1.00 75.00 281 THR A N 1
ATOM 2113 C CA . THR A 1 281 ? -5.590 12.414 -10.958 1.00 75.00 281 THR A CA 1
ATOM 2114 C C . THR A 1 281 ? -6.708 11.515 -10.428 1.00 75.00 281 THR A C 1
ATOM 2116 O O . THR A 1 281 ? -6.519 10.305 -10.310 1.00 75.00 281 THR A O 1
ATOM 2119 N N . ASP A 1 282 ? -7.897 12.075 -10.168 1.00 77.75 282 ASP A N 1
ATOM 2120 C CA . ASP A 1 282 ? -9.053 11.276 -9.747 1.00 77.75 282 ASP A CA 1
ATOM 2121 C C . ASP A 1 282 ? -9.537 10.355 -10.869 1.00 77.75 282 ASP A C 1
ATOM 2123 O O . ASP A 1 282 ? -9.773 9.170 -10.642 1.00 77.75 282 ASP A O 1
ATOM 2127 N N . THR A 1 283 ? -9.609 10.889 -12.092 1.00 81.75 283 THR A N 1
ATOM 2128 C CA . THR A 1 283 ? -9.997 10.139 -13.292 1.00 81.75 283 THR A CA 1
ATOM 2129 C C . THR A 1 283 ? -9.068 8.950 -13.516 1.00 81.75 283 THR A C 1
ATOM 2131 O O . THR A 1 283 ? -9.533 7.820 -13.647 1.00 81.75 283 THR A O 1
ATOM 2134 N N . MET A 1 284 ? -7.754 9.184 -13.499 1.00 85.75 284 MET A N 1
ATOM 2135 C CA . MET A 1 284 ? -6.763 8.133 -13.721 1.00 85.75 284 MET A CA 1
ATOM 2136 C C . MET A 1 284 ? -6.773 7.085 -12.603 1.00 85.75 284 MET A C 1
ATOM 2138 O O . MET A 1 284 ? -6.706 5.894 -12.895 1.00 85.75 284 MET A O 1
ATOM 2142 N N . GLY A 1 285 ? -6.911 7.495 -11.336 1.00 86.25 285 GLY A N 1
ATOM 2143 C CA . GLY A 1 285 ? -7.024 6.563 -10.211 1.00 86.25 285 GLY A CA 1
ATOM 2144 C C . GLY A 1 285 ? -8.217 5.613 -10.354 1.00 86.25 285 GLY A C 1
ATOM 2145 O O . GLY A 1 285 ? -8.064 4.398 -10.208 1.00 86.25 285 GLY A O 1
ATOM 2146 N N . ARG A 1 286 ? -9.390 6.134 -10.734 1.00 85.25 286 ARG A N 1
ATOM 2147 C CA . ARG A 1 286 ? -10.612 5.333 -10.939 1.00 85.25 286 ARG A CA 1
ATOM 2148 C C . ARG A 1 286 ? -10.505 4.304 -12.064 1.00 85.25 286 ARG A C 1
ATOM 2150 O O . ARG A 1 286 ? -11.237 3.323 -12.047 1.00 85.25 286 ARG A O 1
ATOM 2157 N N . MET A 1 287 ? -9.621 4.514 -13.038 1.00 89.31 287 MET A N 1
ATOM 2158 C CA . MET A 1 287 ? -9.475 3.602 -14.177 1.00 89.31 287 MET A CA 1
ATOM 2159 C C . MET A 1 287 ? -8.782 2.283 -13.823 1.00 89.31 287 MET A C 1
ATOM 2161 O O . MET A 1 287 ? -8.933 1.315 -14.562 1.00 89.31 287 MET A O 1
ATOM 2165 N N . HIS A 1 288 ? -8.008 2.233 -12.734 1.00 91.56 288 HIS A N 1
ATOM 2166 C CA . HIS A 1 288 ? -7.203 1.049 -12.412 1.00 91.56 288 HIS A CA 1
ATOM 2167 C C . HIS A 1 288 ? -7.264 0.598 -10.954 1.00 91.56 288 HIS A C 1
ATOM 2169 O O . HIS A 1 288 ? -6.943 -0.558 -10.674 1.00 91.56 288 HIS A O 1
ATOM 2175 N N . SER A 1 289 ? -7.586 1.499 -10.022 1.00 89.19 289 SER A N 1
ATOM 2176 C CA . SER A 1 289 ? -7.412 1.219 -8.600 1.00 89.19 289 SER A CA 1
ATOM 2177 C C . SER A 1 289 ? -8.544 0.374 -8.018 1.00 89.19 289 SER A C 1
ATOM 2179 O O . SER A 1 289 ? -9.719 0.590 -8.298 1.00 89.19 289 SER A O 1
ATOM 2181 N N . ASP A 1 290 ? -8.168 -0.578 -7.170 1.00 91.31 290 ASP A N 1
ATOM 2182 C CA . ASP A 1 290 ? -9.074 -1.307 -6.283 1.00 91.31 290 ASP A CA 1
ATOM 2183 C C . ASP A 1 290 ? -9.334 -0.514 -4.991 1.00 91.31 290 ASP A C 1
ATOM 2185 O O . ASP A 1 290 ? -10.358 -0.695 -4.334 1.00 91.31 290 ASP A O 1
ATOM 2189 N N . ALA A 1 291 ? -8.405 0.378 -4.626 1.00 87.81 291 ALA A N 1
ATOM 2190 C CA . ALA A 1 291 ? -8.573 1.355 -3.560 1.00 87.81 291 ALA A CA 1
ATOM 2191 C C . ALA A 1 291 ? -7.938 2.697 -3.945 1.00 87.81 291 ALA A C 1
ATOM 2193 O O . ALA A 1 291 ? -6.820 2.756 -4.460 1.00 87.81 291 ALA A O 1
ATOM 2194 N N . GLN A 1 292 ? -8.632 3.787 -3.638 1.00 85.44 292 GLN A N 1
ATOM 2195 C CA . GLN A 1 292 ? -8.155 5.139 -3.896 1.00 85.44 292 GLN A CA 1
ATOM 2196 C C . GLN A 1 292 ? -8.244 5.955 -2.616 1.00 85.44 292 GLN A C 1
ATOM 2198 O O . GLN A 1 292 ? -9.337 6.134 -2.077 1.00 85.44 292 GLN A O 1
ATOM 2203 N N . PHE A 1 293 ? -7.086 6.392 -2.130 1.00 80.12 293 PHE A N 1
ATOM 2204 C CA . PHE A 1 293 ? -6.948 7.121 -0.872 1.00 80.12 293 PHE A CA 1
ATOM 2205 C C . PHE A 1 293 ? -7.135 8.626 -1.055 1.00 80.12 293 PHE A C 1
ATOM 2207 O O . PHE A 1 293 ? -6.990 9.113 -2.202 1.00 80.12 293 PHE A O 1
#

Foldseek 3Di:
DQQFPPCVQQFVLLCVLCVVLVQRHLVSLQVLCVVVVHQQLVVVCVVPVPDGSLLSSLQSSLQSSCVSVVPDAQLVSLQSSLSSQQSRDGPPDPCNVQSQSNVRSNQRSLLLDQVFAEEEEADFLVPLVVLVVQLVSQVPSVVRYPDGRQYEYFLHALVSLVVSCLVQQEKEWEWDADPVPLAIDTPDIDRNHDDSRNSYYYYHDPDLSNRLNVCVVSVGAEYEWDDDLDPVSGSLSNQLVNQVVCVVVVHHHAYEYEPPCQCPHQHCVVVVVDPPDCGPSNVSRVNHHPHYD